Protein AF-A0A382R5H6-F1 (afdb_monomer)

Secondary structure (DSSP, 8-state):
--HHHHH-TTSHHHHH-HHHHHS-PPPHHHHHHHHHHH---SS-S-S-HHHHHHHHHH--TT-TTS---SSS-B-HHHHHHHHHHTSPPP-------SSSS---SS--S-------------TTS-EEEEEEESSPBP-SSS-HHHHHHHHHHTTEEEEEEESS-TTSGGG--S-GGGSS--S-S--SS-HHHHHHHHTT--EE-S--HHHHHHHHHHHHHHHHHHHHTT-PPPEESSSS--TT-EEEEEEEETTTTEEEEEEEEE-TTS-EEEEEEEHHHHHHTS-GGGS--EEEEEETTEEEEEE--GGGS-HHHHHHTTS--

Sequence (325 aa):
CSSYYCENPTGICRKYLPSECAEREFSEAEKTRAAQTAFKINQPLTDSKSLVQRGMGQWRPCSYPGGCGGDWAEANFFALHQLATGGGSTDGICIDSPGYGMPSAGSCTDKGFATGYDVGWRDDSGRIILWFGDACSWSTTVDRSEVTAALLANNVIVAGINTHSKDRGIDYRGNTATGSCAGGSGATDGQASVITNMTGGTLTNKVRGTGDTINAILDAVAGGIAQSGSAAAVSFSTGSLTEGSQLYQTKFNAKDWSGDLVAYQLKSDGSLGSQVWSAARKLDATGSASRVMMTLGSTKGTAVGVPFRWGLITSDQQNDLRTDP

Nearest PDB structures (foldseek):
  8ce6-assembly1_A  TM=4.541E-01  e=8.535E-01  Homo sapiens
  3qf7-assembly3_A  TM=5.670E-01  e=7.223E+00  Thermotoga maritima
  6zhe-assembly1_C  TM=2.284E-01  e=3.947E-01  Homo sapiens

Foldseek 3Di:
DDPVQLQFCPHPCCVPPVVVSQDDQDDLVRLLLVLCQQDPQLAADDPDPVRVVVSVVPDDAQDPVYGDDPDQAGAQLSHLLCLLQQQFWFPLDFLADCDDRGDHPPDQPANRRGNNHGNPDDPLDQAEAEAEWFHAHFAGHPHLVRSLCSCVVSLYAYQYEYLAAFCGGNWPQDDSSNRDSDPDHPRPTGSSVSNNVSSQFYHDHNQDDDPSVVVSVVNRVLSSCQQSVQSFDWDWPDPDQDQFIWIWGKGAGSQQRDIKIWIWGADSVRDTHDTPDIPCVVVVVQPPVRDQAWDWDDDPRDIDIDTDDLVPDDPVVNVVVVDRD

Solvent-accessible surface area (backbone atoms only — not comparable to full-atom values): 18039 Å² total; per-residue (Å²): 127,60,74,77,37,52,74,33,64,85,26,71,38,41,75,77,42,48,77,76,56,73,70,73,78,74,52,69,70,56,36,25,51,54,30,27,26,67,37,76,82,75,58,54,62,70,93,48,64,68,55,51,52,48,26,59,69,66,63,55,90,53,41,81,73,24,51,70,73,97,59,77,53,37,55,52,36,46,43,52,27,31,63,38,53,41,12,43,61,41,91,46,64,52,46,76,36,88,70,79,83,51,67,60,92,88,57,61,74,16,79,38,42,23,52,67,43,69,46,58,83,58,94,92,51,74,39,73,46,81,47,70,45,65,41,24,43,39,16,31,57,31,32,74,66,56,29,49,49,35,22,59,78,55,59,31,23,31,17,35,41,19,49,26,51,83,52,29,21,30,19,30,41,27,28,51,67,54,19,40,73,44,68,89,58,79,50,91,60,14,51,39,56,52,50,11,60,75,40,55,26,32,76,44,58,54,40,58,66,71,67,45,41,54,51,48,50,51,53,26,50,52,44,28,44,14,52,35,54,33,69,39,76,71,47,63,78,52,99,63,96,45,92,82,32,35,41,35,37,42,35,32,33,66,78,78,72,44,57,37,45,33,34,26,35,36,42,90,86,72,45,81,50,62,76,73,51,43,48,41,63,57,52,69,73,42,54,78,91,76,52,92,47,73,38,84,41,70,58,96,86,41,80,39,84,36,75,60,45,84,92,76,53,54,73,65,60,53,49,58,74,65,53,80,126

Organism: NCBI:txid408172

Structure (mmCIF, N/CA/C/O backbone):
data_AF-A0A382R5H6-F1
#
_entry.id   AF-A0A382R5H6-F1
#
loop_
_atom_site.group_PDB
_atom_site.id
_atom_site.type_symbol
_atom_site.label_atom_id
_atom_site.label_alt_id
_atom_site.label_comp_id
_atom_site.label_asym_id
_atom_site.label_entity_id
_atom_site.label_seq_id
_atom_site.pdbx_PDB_ins_code
_atom_site.Cartn_x
_atom_site.Cartn_y
_atom_site.Cartn_z
_atom_site.occupancy
_atom_site.B_iso_or_equiv
_atom_site.auth_seq_id
_atom_site.auth_comp_id
_atom_site.auth_asym_id
_atom_site.auth_atom_id
_atom_site.pdbx_PDB_model_num
ATOM 1 N N . CYS A 1 1 ? 25.215 -4.366 -28.503 1.00 52.72 1 CYS A N 1
ATOM 2 C CA . CYS A 1 1 ? 24.596 -3.285 -27.702 1.00 52.72 1 CYS A CA 1
ATOM 3 C C . CYS A 1 1 ? 24.289 -3.769 -26.284 1.00 52.72 1 CYS A C 1
ATOM 5 O O . CYS A 1 1 ? 23.827 -4.893 -26.164 1.00 52.72 1 CYS A O 1
ATOM 7 N N . SER A 1 2 ? 24.587 -3.019 -25.208 1.00 45.22 2 SER A N 1
ATOM 8 C CA . SER A 1 2 ? 24.165 -3.423 -23.847 1.00 45.22 2 SER A CA 1
ATOM 9 C C . SER A 1 2 ? 22.727 -2.973 -23.557 1.00 45.22 2 SER A C 1
ATOM 11 O O . SER A 1 2 ? 22.245 -2.024 -24.175 1.00 45.22 2 SER A O 1
ATOM 13 N N . SER A 1 3 ? 22.055 -3.673 -22.638 1.00 45.00 3 SER A N 1
ATOM 14 C CA . SER A 1 3 ? 20.628 -3.541 -22.280 1.00 45.00 3 SER A CA 1
ATOM 15 C C . SER A 1 3 ? 20.130 -2.094 -22.181 1.00 45.00 3 SER A C 1
ATOM 17 O O . SER A 1 3 ? 19.179 -1.725 -22.863 1.00 45.00 3 SER A O 1
ATOM 19 N N . TYR A 1 4 ? 20.855 -1.247 -21.449 1.00 40.59 4 TYR A N 1
ATOM 20 C CA . TYR A 1 4 ? 20.495 0.159 -21.227 1.00 40.59 4 TYR A CA 1
ATOM 21 C C . TYR A 1 4 ? 20.408 0.998 -22.523 1.00 40.59 4 TYR A C 1
ATOM 23 O O . TYR A 1 4 ? 19.671 1.978 -22.601 1.00 40.59 4 TYR A O 1
ATOM 31 N N . TYR A 1 5 ? 21.142 0.622 -23.580 1.00 42.25 5 TYR A N 1
ATOM 32 C CA . TYR A 1 5 ? 21.151 1.364 -24.849 1.00 42.25 5 TYR A CA 1
ATOM 33 C C . TYR A 1 5 ? 20.010 0.989 -25.802 1.00 42.25 5 TYR A C 1
ATOM 35 O O . TYR A 1 5 ? 19.733 1.769 -26.714 1.00 42.25 5 TYR A O 1
ATOM 43 N N . CYS A 1 6 ? 19.369 -0.171 -25.625 1.00 49.97 6 CYS A N 1
ATOM 44 C CA . CYS A 1 6 ? 18.184 -0.545 -26.408 1.00 49.97 6 CYS A CA 1
ATOM 45 C C . CYS A 1 6 ? 16.887 0.036 -25.815 1.00 49.97 6 CYS A C 1
ATOM 47 O O . CYS A 1 6 ? 15.920 0.236 -26.549 1.00 49.97 6 CYS A O 1
ATOM 49 N N . GLU A 1 7 ? 16.896 0.379 -24.525 1.00 49.84 7 GLU A N 1
ATOM 50 C CA . GLU A 1 7 ? 15.796 1.054 -23.820 1.00 49.84 7 GLU A CA 1
ATOM 51 C C . GLU A 1 7 ? 15.713 2.558 -24.154 1.00 49.84 7 GLU A C 1
ATOM 53 O O . GLU A 1 7 ? 14.644 3.154 -24.053 1.00 49.84 7 GLU A O 1
ATOM 58 N N . ASN A 1 8 ? 16.801 3.174 -24.644 1.00 48.12 8 ASN A N 1
ATOM 59 C CA . ASN A 1 8 ? 16.809 4.566 -25.107 1.00 48.12 8 ASN A CA 1
ATOM 60 C C . ASN A 1 8 ? 16.485 4.667 -26.620 1.00 48.12 8 ASN A C 1
ATOM 62 O O . ASN A 1 8 ? 17.318 4.294 -27.453 1.00 48.12 8 ASN A O 1
ATOM 66 N N . PRO A 1 9 ? 15.339 5.247 -27.028 1.00 50.12 9 PRO A N 1
ATOM 67 C CA . PRO A 1 9 ? 14.955 5.369 -28.440 1.00 50.12 9 PRO A CA 1
ATOM 68 C C . PRO A 1 9 ? 15.817 6.326 -29.264 1.00 50.12 9 PRO A C 1
ATOM 70 O O . PRO A 1 9 ? 15.744 6.302 -30.489 1.00 50.12 9 PRO A O 1
ATOM 73 N N . THR A 1 10 ? 16.651 7.141 -28.617 1.00 48.78 10 THR A N 1
ATOM 74 C CA . THR A 1 10 ? 17.626 8.025 -29.278 1.00 48.78 10 THR A CA 1
ATOM 75 C C . THR A 1 10 ? 19.061 7.496 -29.196 1.00 48.78 10 THR A C 1
ATOM 77 O O . THR A 1 10 ? 19.985 8.109 -29.735 1.00 48.78 10 THR A O 1
ATOM 80 N N . GLY A 1 11 ? 19.262 6.347 -28.542 1.00 57.28 11 GLY A N 1
ATOM 81 C CA . GLY A 1 11 ? 20.565 5.724 -28.358 1.00 57.28 11 GLY A CA 1
ATOM 82 C C . GLY A 1 11 ? 21.198 5.265 -29.674 1.00 57.28 11 GLY A C 1
ATOM 83 O O . GLY A 1 11 ? 20.516 4.846 -30.611 1.00 57.28 11 GLY A O 1
ATOM 84 N N . ILE A 1 12 ? 22.536 5.288 -29.716 1.00 57.66 12 ILE A N 1
ATOM 85 C CA . ILE A 1 12 ? 23.354 4.823 -30.854 1.00 57.66 12 ILE A CA 1
ATOM 86 C C . ILE A 1 12 ? 22.902 3.426 -31.319 1.00 57.66 12 ILE A C 1
ATOM 88 O O . ILE A 1 12 ? 22.773 3.180 -32.514 1.00 57.66 12 ILE A O 1
ATOM 92 N N . CYS A 1 13 ? 22.581 2.535 -30.382 1.00 58.00 13 CYS A N 1
ATOM 93 C CA . CYS A 1 13 ? 22.156 1.171 -30.680 1.00 58.00 13 CYS A CA 1
ATOM 94 C C . CYS A 1 13 ? 20.844 1.082 -31.459 1.00 58.00 13 CYS A C 1
ATOM 96 O O . CYS A 1 13 ? 20.811 0.442 -32.503 1.00 58.00 13 CYS A O 1
ATOM 98 N N . ARG A 1 14 ? 19.783 1.774 -31.038 1.00 61.75 14 ARG A N 1
ATOM 99 C CA . ARG A 1 14 ? 18.509 1.736 -31.767 1.00 61.75 14 ARG A CA 1
ATOM 100 C C . ARG A 1 14 ? 18.570 2.459 -33.117 1.00 61.75 14 ARG A C 1
ATOM 102 O O . ARG A 1 14 ? 17.865 2.076 -34.044 1.00 61.75 14 ARG A O 1
ATOM 109 N N . LYS A 1 15 ? 19.443 3.466 -33.246 1.00 64.44 15 LYS A N 1
ATOM 110 C CA . LYS A 1 15 ? 19.660 4.218 -34.492 1.00 64.44 15 LYS A CA 1
ATOM 111 C C . LYS A 1 15 ? 20.427 3.426 -35.558 1.00 64.44 15 LYS A C 1
ATOM 113 O O . LYS A 1 15 ? 20.143 3.595 -36.740 1.00 64.44 15 LYS A O 1
ATOM 118 N N . TYR A 1 16 ? 21.401 2.607 -35.157 1.00 65.75 16 TYR A N 1
ATOM 119 C CA . TYR A 1 16 ? 22.322 1.940 -36.089 1.00 65.75 16 TYR A CA 1
ATOM 120 C C . TYR A 1 16 ? 22.209 0.406 -36.111 1.00 65.75 16 TYR A C 1
ATOM 122 O O . TYR A 1 16 ? 22.671 -0.206 -37.068 1.00 65.75 16 TYR A O 1
ATOM 130 N N . LEU A 1 17 ? 21.587 -0.215 -35.102 1.00 60.72 17 LEU A N 1
ATOM 131 C CA . LEU A 1 17 ? 21.406 -1.669 -34.963 1.00 60.72 17 LEU A CA 1
ATOM 132 C C . LEU A 1 17 ? 19.976 -2.017 -34.477 1.00 60.72 17 LEU A C 1
ATOM 134 O O . LEU A 1 17 ? 19.804 -2.635 -33.425 1.00 60.72 17 LEU A O 1
ATOM 138 N N . PRO A 1 18 ? 18.916 -1.625 -35.213 1.00 56.97 18 PRO A N 1
ATOM 139 C CA . PRO A 1 18 ? 17.529 -1.796 -34.769 1.00 56.97 18 PRO A CA 1
ATOM 140 C C . PRO A 1 18 ? 17.107 -3.266 -34.606 1.00 56.97 18 PRO A C 1
ATOM 142 O O . PRO A 1 18 ? 16.321 -3.568 -33.713 1.00 56.97 18 PRO A O 1
ATOM 145 N N . SER A 1 19 ? 17.661 -4.184 -35.406 1.00 54.56 19 SER A N 1
ATOM 146 C CA . SER A 1 19 ? 17.388 -5.626 -35.317 1.00 54.56 19 SER A CA 1
ATOM 147 C C . SER A 1 19 ? 17.926 -6.264 -34.033 1.00 54.56 19 SER A C 1
ATOM 149 O O . SER A 1 19 ? 17.313 -7.185 -33.512 1.00 54.56 19 SER A O 1
ATOM 151 N N . GLU A 1 20 ? 19.027 -5.752 -33.471 1.00 56.03 20 GLU A N 1
ATOM 152 C CA . GLU A 1 20 ? 19.556 -6.238 -32.186 1.00 56.03 20 GLU A CA 1
ATOM 153 C C . GLU A 1 20 ? 18.673 -5.832 -30.995 1.00 56.03 20 GLU A C 1
ATOM 155 O O . GLU A 1 20 ? 18.715 -6.478 -29.950 1.00 56.03 20 GLU A O 1
ATOM 160 N N . CYS A 1 21 ? 17.875 -4.767 -31.139 1.00 54.66 21 CYS A N 1
ATOM 161 C CA . CYS A 1 21 ? 17.016 -4.244 -30.075 1.00 54.66 21 CYS A CA 1
ATOM 162 C C . CYS A 1 21 ? 15.542 -4.685 -30.185 1.00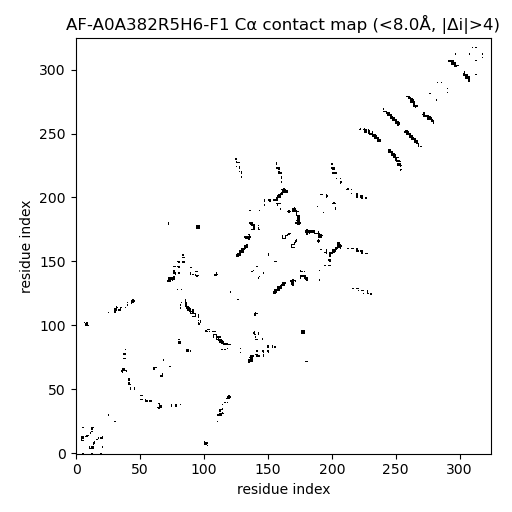 54.66 21 CYS A C 1
ATOM 164 O O . CYS A 1 21 ? 14.798 -4.487 -29.228 1.00 54.66 21 CYS A O 1
ATOM 166 N N . ALA A 1 22 ? 15.098 -5.242 -31.318 1.00 50.62 22 ALA A N 1
ATOM 167 C CA . ALA A 1 22 ? 13.682 -5.533 -31.576 1.00 50.62 22 ALA A CA 1
ATOM 168 C C . ALA A 1 22 ? 13.200 -6.912 -31.078 1.00 50.62 22 ALA A C 1
ATOM 170 O O . ALA A 1 22 ? 11.999 -7.095 -30.910 1.00 50.62 22 ALA A O 1
ATOM 171 N N . GLU A 1 23 ? 14.101 -7.869 -30.825 1.00 50.56 23 GLU A N 1
ATOM 172 C CA . GLU A 1 23 ? 13.718 -9.291 -30.699 1.00 50.56 23 GLU A CA 1
ATOM 173 C C . GLU A 1 23 ? 14.344 -10.038 -29.512 1.00 50.56 23 GLU A C 1
ATOM 175 O O . GLU A 1 23 ? 14.234 -11.260 -29.419 1.00 50.56 23 GLU A O 1
ATOM 180 N N . ARG A 1 24 ? 15.012 -9.353 -28.576 1.00 57.44 24 ARG A N 1
ATOM 181 C CA . ARG A 1 24 ? 15.587 -10.063 -27.429 1.00 57.44 24 ARG A CA 1
ATOM 182 C C . ARG A 1 24 ? 14.527 -10.299 -26.357 1.00 57.44 24 ARG A C 1
ATOM 184 O O . ARG A 1 24 ? 14.276 -9.425 -25.530 1.00 57.44 24 ARG A O 1
ATOM 191 N N . GLU A 1 25 ? 13.933 -11.491 -26.348 1.00 66.31 25 GLU A N 1
ATOM 192 C CA . GLU A 1 25 ? 13.232 -11.982 -25.162 1.00 66.31 25 GLU A CA 1
ATOM 193 C C . GLU A 1 25 ? 14.226 -12.064 -23.999 1.00 66.31 25 GLU A C 1
ATOM 195 O O . GLU A 1 25 ? 15.291 -12.679 -24.102 1.00 66.31 25 GLU A O 1
ATOM 200 N N . PHE A 1 26 ? 13.909 -11.383 -22.898 1.00 71.94 26 PHE A N 1
ATOM 201 C CA . PHE A 1 26 ? 14.705 -11.475 -21.682 1.00 71.94 26 PHE A CA 1
ATOM 202 C C . PHE A 1 26 ? 14.506 -12.851 -21.063 1.00 71.94 26 PHE A C 1
ATOM 204 O O . PHE A 1 26 ? 13.372 -13.303 -20.903 1.00 71.94 26 PHE A O 1
ATOM 211 N N . SER A 1 27 ? 15.602 -13.487 -20.661 1.00 85.25 27 SER A N 1
ATOM 212 C CA . SER A 1 27 ? 15.504 -14.670 -19.814 1.00 85.25 27 SER A CA 1
ATOM 213 C C . SER A 1 27 ? 14.849 -14.312 -18.478 1.00 85.25 27 SER A C 1
ATOM 215 O O . SER A 1 27 ? 14.974 -13.185 -17.991 1.00 85.25 27 SER A O 1
ATOM 217 N N . GLU A 1 28 ? 14.206 -15.284 -17.834 1.00 87.06 28 GLU A N 1
ATOM 218 C CA . GLU A 1 28 ? 13.601 -15.084 -16.510 1.00 87.06 28 GLU A CA 1
ATOM 219 C C . GLU A 1 28 ? 14.621 -14.566 -15.482 1.00 87.06 28 GLU A C 1
ATOM 221 O O . GLU A 1 28 ? 14.320 -13.674 -14.697 1.00 87.06 28 GLU A O 1
ATOM 226 N N . ALA A 1 29 ? 15.879 -15.016 -15.559 1.00 88.00 29 ALA A N 1
ATOM 227 C CA . ALA A 1 29 ? 16.953 -14.517 -14.701 1.00 88.00 29 ALA A CA 1
ATOM 228 C C . ALA A 1 29 ? 17.263 -13.024 -14.924 1.00 88.00 29 ALA A C 1
ATOM 230 O O . ALA A 1 29 ? 17.567 -12.301 -13.973 1.00 88.00 29 ALA A O 1
ATOM 231 N N . GLU A 1 30 ? 17.189 -12.543 -16.166 1.00 87.31 30 GLU A N 1
ATOM 232 C CA . GLU A 1 30 ? 17.385 -11.126 -16.484 1.00 87.31 30 GLU A CA 1
ATOM 233 C C . GLU A 1 30 ? 16.204 -10.278 -16.013 1.00 87.31 30 GLU A C 1
ATOM 235 O O . GLU A 1 30 ? 16.426 -9.212 -15.436 1.00 87.31 30 GLU A O 1
ATOM 240 N N . LYS A 1 31 ? 14.971 -10.775 -16.179 1.00 88.19 31 LYS A N 1
ATOM 241 C CA . LYS A 1 31 ? 13.765 -10.124 -15.647 1.00 88.19 31 LYS A CA 1
ATOM 242 C C . LYS A 1 31 ? 13.819 -10.024 -14.126 1.00 88.19 31 LYS A C 1
ATOM 244 O O . LYS A 1 31 ? 13.636 -8.939 -13.581 1.00 88.19 31 LYS A O 1
ATOM 249 N N . THR A 1 32 ? 14.149 -11.115 -13.436 1.00 91.81 32 THR A N 1
ATOM 250 C CA . THR A 1 32 ? 14.294 -11.116 -11.976 1.00 91.81 32 THR A CA 1
ATOM 251 C C . THR A 1 32 ? 15.389 -10.165 -11.518 1.00 91.81 32 THR A C 1
ATOM 253 O O . THR A 1 32 ? 15.188 -9.409 -10.571 1.00 91.81 32 THR A O 1
ATOM 256 N N . ARG A 1 33 ? 16.536 -10.126 -12.204 1.00 89.12 33 ARG A N 1
ATOM 257 C CA . ARG A 1 33 ? 17.606 -9.187 -11.853 1.00 89.12 33 ARG A CA 1
ATOM 258 C C . ARG A 1 33 ? 17.163 -7.731 -12.008 1.00 89.12 33 ARG A C 1
ATOM 260 O O . ARG A 1 33 ? 17.434 -6.936 -11.115 1.00 89.12 33 ARG A O 1
ATOM 267 N N . ALA A 1 34 ? 16.478 -7.391 -13.100 1.00 87.00 34 ALA A N 1
ATOM 268 C CA . ALA A 1 34 ? 15.939 -6.049 -13.313 1.00 87.00 34 ALA A CA 1
ATOM 269 C C . ALA A 1 34 ? 14.907 -5.678 -12.232 1.00 87.00 34 ALA A C 1
ATOM 271 O O . ALA A 1 34 ? 15.006 -4.617 -11.615 1.00 87.00 34 ALA A O 1
ATOM 272 N N . ALA A 1 35 ? 13.990 -6.599 -11.922 1.00 91.19 35 ALA A N 1
ATOM 273 C CA . ALA A 1 35 ? 13.011 -6.456 -10.849 1.00 91.19 35 ALA A CA 1
ATOM 274 C C . ALA A 1 35 ? 13.683 -6.177 -9.492 1.00 91.19 35 ALA A C 1
ATOM 276 O O . ALA A 1 35 ? 13.285 -5.266 -8.767 1.00 91.19 35 ALA A O 1
ATOM 277 N N . GLN A 1 36 ? 14.737 -6.927 -9.157 1.00 91.50 36 GLN A N 1
ATOM 278 C CA . GLN A 1 36 ? 15.482 -6.784 -7.900 1.00 91.50 36 GLN A CA 1
ATOM 279 C C . GLN A 1 36 ? 16.340 -5.509 -7.834 1.00 91.50 36 GLN A C 1
ATOM 281 O O . GLN A 1 36 ? 16.785 -5.122 -6.750 1.00 91.50 36 GLN A O 1
ATOM 286 N N . THR A 1 37 ? 16.568 -4.848 -8.973 1.00 86.44 37 THR A N 1
ATOM 287 C CA . THR A 1 37 ? 17.165 -3.510 -9.034 1.00 86.44 37 THR A CA 1
ATOM 288 C C . THR A 1 37 ? 16.137 -2.402 -8.810 1.00 86.44 37 THR A C 1
ATOM 290 O O . THR A 1 37 ? 16.471 -1.388 -8.197 1.00 86.44 37 THR A O 1
ATOM 293 N N . ALA A 1 38 ? 14.888 -2.600 -9.235 1.00 87.50 38 ALA A N 1
ATOM 294 C CA . ALA A 1 38 ? 13.800 -1.655 -8.986 1.00 87.50 38 ALA A CA 1
ATOM 295 C C . ALA A 1 38 ? 13.254 -1.735 -7.548 1.00 87.50 38 ALA A C 1
ATOM 297 O O . ALA A 1 38 ? 12.883 -0.719 -6.965 1.00 87.50 38 ALA A O 1
ATOM 298 N N . PHE A 1 39 ? 13.219 -2.930 -6.955 1.00 91.31 39 PHE A N 1
ATOM 299 C CA . PHE A 1 39 ? 12.710 -3.156 -5.603 1.00 91.31 39 PHE A CA 1
ATOM 300 C C . PHE A 1 39 ? 13.594 -4.140 -4.835 1.00 91.31 39 PHE A C 1
ATOM 302 O O . PHE A 1 39 ? 14.095 -5.113 -5.393 1.00 91.31 39 PHE A O 1
ATOM 309 N N . LYS A 1 40 ? 13.761 -3.914 -3.529 1.00 90.75 40 LYS A N 1
ATOM 310 C CA . LYS A 1 40 ? 14.536 -4.775 -2.629 1.00 90.75 40 LYS A CA 1
ATOM 311 C C . LYS A 1 40 ? 13.862 -4.876 -1.266 1.00 90.75 40 LYS A C 1
ATOM 313 O O . LYS A 1 40 ? 13.508 -3.861 -0.671 1.00 90.75 40 LYS A O 1
ATOM 318 N N . ILE A 1 41 ? 13.824 -6.088 -0.716 1.00 92.00 41 ILE A N 1
ATOM 319 C CA . ILE A 1 41 ? 13.522 -6.325 0.698 1.00 92.00 41 ILE A CA 1
ATOM 320 C C . ILE A 1 41 ? 14.835 -6.423 1.484 1.00 92.00 41 ILE A C 1
ATOM 322 O O . ILE A 1 41 ? 15.634 -7.330 1.269 1.00 92.00 41 ILE A O 1
ATOM 326 N N . ASN A 1 42 ? 15.072 -5.488 2.409 1.00 92.44 42 ASN A N 1
ATOM 327 C CA . ASN A 1 42 ? 16.205 -5.583 3.343 1.00 92.44 42 ASN A CA 1
ATOM 328 C C . ASN A 1 42 ? 15.938 -6.583 4.476 1.00 92.44 42 ASN A C 1
ATOM 330 O O . ASN A 1 42 ? 16.866 -7.209 4.978 1.00 92.44 42 ASN A O 1
ATOM 334 N N . GLN A 1 43 ? 14.680 -6.701 4.900 1.00 94.69 43 GLN A N 1
ATOM 335 C CA . GLN A 1 43 ? 14.257 -7.560 5.997 1.00 94.69 43 GLN A CA 1
ATOM 336 C C . GLN A 1 43 ? 12.812 -8.008 5.743 1.00 94.69 43 GLN A C 1
ATOM 338 O O . GLN A 1 43 ? 11.920 -7.159 5.779 1.00 94.69 43 GLN A O 1
ATOM 343 N N . PRO A 1 44 ? 12.571 -9.306 5.488 1.00 95.50 44 PRO A N 1
ATOM 344 C CA . PRO A 1 44 ? 11.225 -9.871 5.495 1.00 95.50 44 PRO A CA 1
ATOM 345 C C . PRO A 1 44 ? 10.551 -9.686 6.857 1.00 95.50 44 PRO A C 1
ATOM 347 O O . PRO A 1 44 ? 11.233 -9.491 7.873 1.00 95.50 44 PRO A O 1
ATOM 350 N N . LEU A 1 45 ? 9.222 -9.773 6.888 1.00 94.69 45 LEU A N 1
ATOM 351 C CA . LEU A 1 45 ? 8.444 -9.664 8.119 1.00 94.69 45 LEU A CA 1
ATOM 352 C C . LEU A 1 45 ? 8.941 -10.660 9.177 1.00 94.69 45 LEU A C 1
ATOM 354 O O . LEU A 1 45 ? 9.197 -11.831 8.909 1.00 94.69 45 LEU A O 1
ATOM 358 N N . THR A 1 46 ? 9.119 -10.162 10.399 1.00 94.06 46 THR A N 1
ATOM 359 C CA . THR A 1 46 ? 9.642 -10.920 11.539 1.00 94.06 46 THR A CA 1
ATOM 360 C C . THR A 1 46 ? 9.143 -10.301 12.841 1.00 94.06 46 THR A C 1
ATOM 362 O O . THR A 1 46 ? 8.909 -9.094 12.918 1.00 94.06 46 THR A O 1
ATOM 365 N N . ASP A 1 47 ? 9.005 -11.119 13.880 1.00 90.56 47 ASP A N 1
ATOM 366 C CA . ASP A 1 47 ? 8.730 -10.688 15.254 1.00 90.56 47 ASP A CA 1
ATOM 367 C C . ASP A 1 47 ? 9.976 -10.111 15.962 1.00 90.56 47 ASP A C 1
ATOM 369 O O . ASP A 1 47 ? 9.879 -9.466 17.012 1.00 90.56 47 ASP A O 1
ATOM 373 N N . SER A 1 48 ? 11.164 -10.286 15.376 1.00 95.38 48 SER A N 1
ATOM 374 C CA . SER A 1 48 ? 12.423 -9.830 15.952 1.00 95.38 48 SER A CA 1
ATOM 375 C C . SER A 1 48 ? 12.671 -8.343 15.707 1.00 95.38 48 SER A C 1
ATOM 377 O O . SER A 1 48 ? 13.140 -7.915 14.649 1.00 95.38 48 SER A O 1
ATOM 379 N N . LYS A 1 49 ? 12.480 -7.541 16.760 1.00 91.06 49 LYS A N 1
ATOM 380 C CA . LYS A 1 49 ? 12.812 -6.105 16.758 1.00 91.06 49 LYS A CA 1
ATOM 381 C C . LYS A 1 49 ? 14.261 -5.827 16.345 1.00 91.06 49 LYS A C 1
ATOM 383 O O . LYS A 1 49 ? 14.523 -4.838 15.666 1.00 91.06 49 LYS A O 1
ATOM 388 N N . SER A 1 50 ? 15.203 -6.691 16.732 1.00 94.62 50 SER A N 1
ATOM 389 C CA . SER A 1 50 ? 16.624 -6.501 16.411 1.00 94.62 50 SER A CA 1
ATOM 390 C C . SER A 1 50 ? 16.919 -6.717 14.925 1.00 94.62 50 SER A C 1
ATOM 392 O O . SER A 1 50 ? 17.747 -6.005 14.354 1.00 94.62 50 SER A O 1
ATOM 394 N N . LEU A 1 51 ? 16.219 -7.655 14.278 1.00 94.56 51 LEU A N 1
ATOM 395 C CA . LEU A 1 51 ? 16.306 -7.863 12.834 1.00 94.56 51 LEU A CA 1
ATOM 396 C C . LEU A 1 51 ? 15.669 -6.699 12.071 1.00 94.56 51 LEU A C 1
ATOM 398 O O . LEU A 1 51 ? 16.282 -6.190 11.136 1.00 94.56 51 LEU A O 1
ATOM 402 N N . VAL A 1 52 ? 14.518 -6.195 12.530 1.00 90.88 52 VAL A N 1
ATOM 403 C CA . VAL A 1 52 ? 13.884 -4.994 11.955 1.00 90.88 52 VAL A CA 1
ATOM 404 C C . VAL A 1 52 ? 14.825 -3.788 12.023 1.00 90.88 52 VAL A C 1
ATOM 406 O O . VAL A 1 52 ? 15.092 -3.154 11.003 1.00 90.88 52 VAL A O 1
ATOM 409 N N . GLN A 1 53 ? 15.407 -3.506 13.194 1.00 90.75 53 GLN A N 1
ATOM 410 C CA . GLN A 1 53 ? 16.370 -2.410 13.361 1.00 90.75 53 GLN A CA 1
ATOM 411 C C . GLN A 1 53 ? 17.600 -2.574 12.461 1.00 90.75 53 GLN A C 1
ATOM 413 O O . GLN A 1 53 ? 18.076 -1.600 11.877 1.00 90.75 53 GLN A O 1
ATOM 418 N N . ARG A 1 54 ? 18.102 -3.806 12.309 1.00 94.19 54 ARG A N 1
ATOM 419 C CA . ARG A 1 54 ? 19.210 -4.107 11.398 1.00 94.19 54 ARG A CA 1
ATOM 420 C C . ARG A 1 54 ? 18.830 -3.827 9.945 1.00 94.19 54 ARG A C 1
ATOM 422 O O . ARG A 1 54 ? 19.599 -3.166 9.252 1.00 94.19 54 ARG A O 1
ATOM 429 N N . GLY A 1 55 ? 17.657 -4.277 9.503 1.00 92.44 55 GLY A N 1
ATOM 430 C CA . GLY A 1 55 ? 17.148 -4.041 8.149 1.00 92.44 55 GLY A CA 1
ATOM 431 C C . GLY A 1 55 ? 16.963 -2.554 7.836 1.00 92.44 55 GLY A C 1
ATOM 432 O O . GLY A 1 55 ? 17.374 -2.090 6.771 1.00 92.44 55 GLY A O 1
ATOM 433 N N . MET A 1 56 ? 16.432 -1.783 8.791 1.00 88.88 56 MET A N 1
ATOM 434 C CA . MET A 1 56 ? 16.349 -0.321 8.688 1.00 88.88 56 MET A CA 1
ATOM 435 C C . MET A 1 56 ? 17.744 0.316 8.612 1.00 88.88 56 MET A C 1
ATOM 437 O O . MET A 1 56 ? 17.990 1.176 7.772 1.00 88.88 56 MET A O 1
ATOM 441 N N . GLY A 1 57 ? 18.689 -0.140 9.441 1.00 92.19 57 GLY A N 1
ATOM 442 C CA . GLY A 1 57 ? 20.066 0.362 9.456 1.00 92.19 57 GLY A CA 1
ATOM 443 C C . GLY A 1 57 ? 20.850 0.090 8.166 1.00 92.19 57 GLY A C 1
ATOM 444 O O . GLY A 1 57 ? 21.776 0.842 7.846 1.00 92.19 57 GLY A O 1
ATOM 445 N N . GLN A 1 58 ? 20.464 -0.945 7.413 1.00 89.38 58 GLN A N 1
ATOM 446 C CA . GLN A 1 58 ? 21.020 -1.284 6.099 1.00 89.38 58 GLN A CA 1
ATOM 447 C C . GLN A 1 58 ? 20.478 -0.413 4.963 1.00 89.38 58 GLN A C 1
ATOM 449 O O . GLN A 1 58 ? 21.084 -0.378 3.892 1.00 89.38 58 GLN A O 1
ATOM 454 N N . TRP A 1 59 ? 19.355 0.282 5.164 1.00 84.44 59 TRP A N 1
ATOM 455 C CA . TRP A 1 59 ? 18.773 1.112 4.118 1.00 84.44 59 TRP A CA 1
ATOM 456 C C . TRP A 1 59 ? 19.710 2.262 3.747 1.00 84.44 59 TRP A C 1
ATOM 458 O O . TRP A 1 59 ? 20.203 3.003 4.604 1.00 84.44 59 TRP A O 1
ATOM 468 N N . ARG A 1 60 ? 19.964 2.404 2.448 1.00 84.5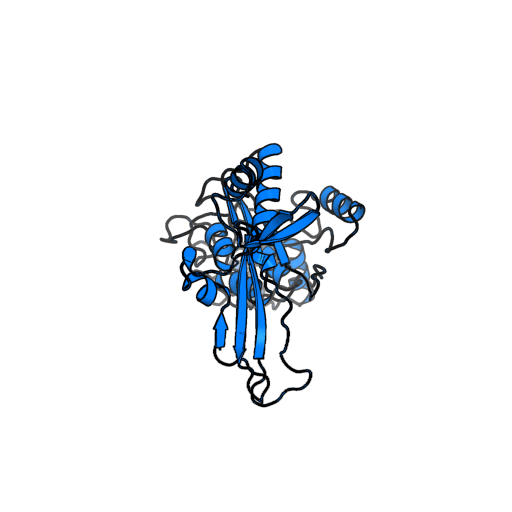0 60 ARG A N 1
ATOM 469 C CA . ARG A 1 60 ? 20.686 3.524 1.849 1.00 84.50 60 ARG A CA 1
ATOM 470 C C . ARG A 1 60 ? 20.043 3.831 0.495 1.00 84.50 60 ARG A C 1
ATOM 472 O O . ARG A 1 60 ? 19.681 2.872 -0.202 1.00 84.50 60 ARG A O 1
ATOM 479 N N . PRO A 1 61 ? 19.955 5.112 0.097 1.00 78.31 61 PRO A N 1
ATOM 480 C CA . PRO A 1 61 ? 19.631 5.467 -1.277 1.00 78.31 61 PRO A CA 1
ATOM 481 C C . PRO A 1 61 ? 20.550 4.714 -2.243 1.00 78.31 61 PRO A C 1
ATOM 483 O O . PRO A 1 61 ? 21.752 4.606 -1.989 1.00 78.31 61 PRO A O 1
ATOM 486 N N . CYS A 1 62 ? 19.979 4.175 -3.321 1.00 78.50 62 CYS A N 1
ATOM 487 C CA . CYS A 1 62 ? 20.718 3.501 -4.389 1.00 78.50 62 CYS A CA 1
ATOM 488 C C . CYS A 1 62 ? 21.595 2.310 -3.953 1.00 78.50 62 CYS A C 1
ATOM 490 O O . CYS A 1 62 ? 22.712 2.135 -4.443 1.00 78.50 62 CYS A O 1
ATOM 492 N N . SER A 1 63 ? 21.122 1.498 -3.004 1.00 76.75 63 SER A N 1
ATOM 493 C CA . SER A 1 63 ? 21.877 0.345 -2.494 1.00 76.75 63 SER A CA 1
ATOM 494 C C . SER A 1 63 ? 21.578 -0.961 -3.224 1.00 76.75 63 SER A C 1
ATOM 496 O O . SER A 1 63 ? 20.423 -1.313 -3.430 1.00 76.75 63 SER A O 1
ATOM 498 N N . TYR A 1 64 ? 22.629 -1.739 -3.499 1.00 73.25 64 TYR A N 1
ATOM 499 C CA . TYR A 1 64 ? 22.554 -3.050 -4.154 1.00 73.25 64 TYR A CA 1
ATOM 500 C C . TYR A 1 64 ? 21.699 -4.091 -3.372 1.00 73.25 64 TYR A C 1
ATOM 502 O O . TYR A 1 64 ? 21.736 -4.105 -2.130 1.00 73.25 64 TYR A O 1
ATOM 510 N N . PRO A 1 65 ? 20.968 -5.010 -4.052 1.00 65.38 65 PRO A N 1
ATOM 511 C CA . PRO A 1 65 ? 20.771 -5.110 -5.509 1.00 65.38 65 PRO A CA 1
ATOM 512 C C . PRO A 1 65 ? 19.965 -3.978 -6.158 1.00 65.38 65 PRO A C 1
ATOM 514 O O . PRO A 1 65 ? 19.961 -3.904 -7.384 1.00 65.38 65 PRO A O 1
ATOM 517 N N . GLY A 1 66 ? 19.359 -3.090 -5.363 1.00 62.47 66 GLY A N 1
ATOM 518 C CA . GLY A 1 66 ? 18.683 -1.879 -5.831 1.00 62.47 66 GLY A CA 1
ATOM 519 C C . GLY A 1 66 ? 19.607 -0.872 -6.539 1.00 62.47 66 GLY A C 1
ATOM 520 O O . GLY A 1 66 ? 20.835 -0.994 -6.497 1.00 62.47 66 GLY A O 1
ATOM 521 N N . GLY A 1 67 ? 19.016 0.139 -7.182 1.00 66.56 67 GLY A N 1
ATOM 522 C CA . GLY A 1 67 ? 19.732 1.186 -7.930 1.00 66.56 67 GLY A CA 1
ATOM 523 C C . GLY A 1 67 ? 19.166 2.598 -7.733 1.00 66.56 67 GLY A C 1
ATOM 524 O O . GLY A 1 67 ? 18.181 2.778 -7.023 1.00 66.56 67 GLY A O 1
ATOM 525 N N . CYS A 1 68 ? 19.814 3.606 -8.333 1.00 72.38 68 CYS A N 1
ATOM 526 C CA . CYS A 1 68 ? 19.234 4.948 -8.479 1.00 72.38 68 CYS A CA 1
ATOM 527 C C . CYS A 1 68 ? 18.405 5.023 -9.768 1.00 72.38 68 CYS A C 1
ATOM 529 O O . CYS A 1 68 ? 18.864 4.533 -10.805 1.00 72.38 68 CYS A O 1
ATOM 531 N N . GLY A 1 69 ? 17.275 5.729 -9.730 1.00 68.06 69 GLY A N 1
ATOM 532 C CA . GLY A 1 69 ? 16.667 6.299 -10.932 1.00 68.06 69 GLY A CA 1
ATOM 533 C C . GLY A 1 69 ? 17.550 7.402 -11.533 1.00 68.06 69 GLY A C 1
ATOM 534 O O . GLY A 1 69 ? 18.346 8.032 -10.834 1.00 68.06 69 GLY A O 1
ATOM 535 N N . GLY A 1 70 ? 17.453 7.604 -12.849 1.00 69.50 70 GLY A N 1
ATOM 536 C CA . GLY A 1 70 ? 18.131 8.703 -13.556 1.00 69.50 70 GLY A CA 1
ATOM 537 C C . GLY A 1 70 ? 17.264 9.957 -13.701 1.00 69.50 70 GLY A C 1
ATOM 538 O O . GLY A 1 70 ? 17.733 10.988 -14.183 1.00 69.50 70 GLY A O 1
ATOM 539 N N . ASP A 1 71 ? 16.000 9.856 -13.311 1.00 77.19 71 ASP A N 1
ATOM 540 C CA . ASP A 1 71 ? 14.951 10.849 -13.460 1.00 77.19 71 ASP A CA 1
ATOM 541 C C . ASP A 1 71 ? 14.166 11.012 -12.148 1.00 77.19 71 ASP A C 1
ATOM 543 O O . ASP A 1 71 ? 14.451 10.350 -11.157 1.00 77.19 71 ASP A O 1
ATOM 547 N N . TRP A 1 72 ? 13.222 11.957 -12.111 1.00 80.06 72 TRP A N 1
ATOM 548 C CA . TRP A 1 72 ? 12.490 12.273 -10.879 1.00 80.06 72 TRP A CA 1
ATOM 549 C C . TRP A 1 72 ? 11.439 11.221 -10.509 1.00 80.06 72 TRP A C 1
ATOM 551 O O . TRP A 1 72 ? 11.093 11.108 -9.340 1.00 80.06 72 TRP A O 1
ATOM 561 N N . ALA A 1 73 ? 10.882 10.506 -11.485 1.00 84.19 73 ALA A N 1
ATOM 562 C CA . ALA A 1 73 ? 9.830 9.535 -11.230 1.00 84.19 73 ALA A CA 1
ATOM 563 C C . ALA A 1 73 ? 10.428 8.201 -10.762 1.00 84.19 73 ALA A C 1
ATOM 565 O O . ALA A 1 73 ? 11.418 7.724 -11.306 1.00 84.19 73 ALA A O 1
ATOM 566 N N . GLU A 1 74 ? 9.797 7.585 -9.766 1.00 87.69 74 GLU A N 1
ATOM 567 C CA . GLU A 1 74 ? 10.320 6.403 -9.073 1.00 87.69 74 GLU A CA 1
ATOM 568 C C . GLU A 1 74 ? 9.469 5.152 -9.354 1.00 87.69 74 GLU A C 1
ATOM 570 O O . GLU A 1 74 ? 8.377 5.223 -9.918 1.00 87.69 74 GLU A O 1
ATOM 575 N N . ALA A 1 75 ? 9.924 3.973 -8.930 1.00 89.88 75 ALA A N 1
ATOM 576 C CA . ALA A 1 75 ? 9.238 2.694 -9.166 1.00 89.88 75 ALA A CA 1
ATOM 577 C C . ALA A 1 75 ? 8.217 2.316 -8.063 1.00 89.88 75 ALA A C 1
ATOM 579 O O . ALA A 1 75 ? 8.125 1.155 -7.658 1.00 89.88 75 ALA A O 1
ATOM 580 N N . ASN A 1 76 ? 7.447 3.280 -7.541 1.00 93.31 76 ASN A N 1
ATOM 5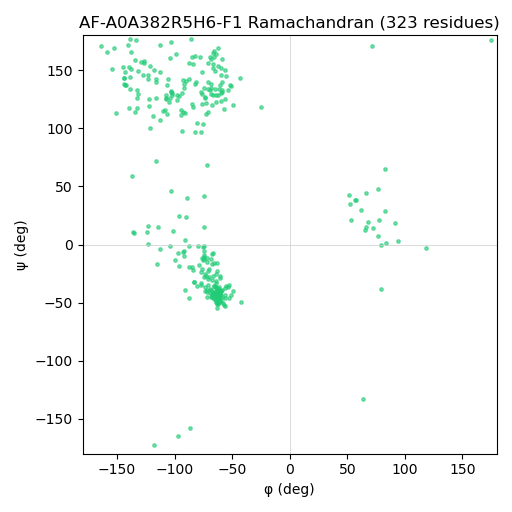81 C CA . ASN A 1 76 ? 6.570 3.056 -6.379 1.00 93.31 76 ASN A CA 1
ATOM 582 C C . ASN A 1 76 ? 5.470 2.006 -6.632 1.00 93.31 76 ASN A C 1
ATOM 584 O O . ASN A 1 76 ? 5.252 1.136 -5.793 1.00 93.31 76 ASN A O 1
ATOM 588 N N . PHE A 1 77 ? 4.775 2.064 -7.772 1.00 93.00 77 PHE A N 1
ATOM 589 C CA . PHE A 1 77 ? 3.723 1.103 -8.129 1.00 93.00 77 PHE A CA 1
ATOM 590 C C . PHE A 1 77 ? 4.280 -0.307 -8.284 1.00 93.00 77 PHE A C 1
ATOM 592 O O . PHE A 1 77 ? 3.679 -1.254 -7.781 1.00 93.00 77 PHE A O 1
ATOM 599 N N . PHE A 1 78 ? 5.474 -0.435 -8.869 1.00 94.50 78 PHE A N 1
ATOM 600 C CA . PHE A 1 78 ? 6.180 -1.708 -8.918 1.00 94.50 78 PHE A CA 1
ATOM 601 C C . PHE A 1 78 ? 6.469 -2.235 -7.507 1.00 94.50 78 PHE A C 1
ATOM 603 O O . PHE A 1 78 ? 6.124 -3.369 -7.195 1.00 94.50 78 PHE A O 1
ATOM 610 N N . ALA A 1 79 ? 7.023 -1.410 -6.613 1.00 96.31 79 ALA A N 1
ATOM 611 C CA . ALA A 1 79 ? 7.290 -1.814 -5.231 1.00 96.31 79 ALA A CA 1
ATOM 612 C C . ALA A 1 79 ? 6.013 -2.234 -4.476 1.00 96.31 79 ALA A C 1
ATOM 614 O O . ALA A 1 79 ? 6.014 -3.262 -3.800 1.00 96.31 79 ALA A O 1
ATOM 615 N N . LEU A 1 80 ? 4.915 -1.484 -4.620 1.00 97.75 80 LEU A N 1
ATOM 616 C CA . LEU A 1 80 ? 3.615 -1.831 -4.036 1.00 97.75 80 LEU A CA 1
ATOM 617 C C . LEU A 1 80 ? 3.083 -3.162 -4.578 1.00 97.75 80 LEU A C 1
ATOM 619 O O . LEU A 1 80 ? 2.623 -3.987 -3.794 1.00 97.75 80 LEU A O 1
ATOM 623 N N . HIS A 1 81 ? 3.191 -3.397 -5.887 1.00 97.62 81 HIS A N 1
ATOM 624 C CA . HIS A 1 81 ? 2.812 -4.664 -6.508 1.00 97.62 81 HIS A CA 1
ATOM 625 C C . HIS A 1 81 ? 3.642 -5.831 -5.964 1.00 97.62 81 HIS A C 1
ATOM 627 O O . HIS A 1 81 ? 3.090 -6.846 -5.540 1.00 97.62 81 HIS A O 1
ATOM 633 N N . GLN A 1 82 ? 4.969 -5.687 -5.922 1.00 98.00 82 GLN A N 1
ATOM 634 C CA . GLN A 1 82 ? 5.866 -6.731 -5.421 1.00 98.00 82 GLN A CA 1
ATOM 635 C C . GLN A 1 82 ? 5.617 -7.025 -3.934 1.00 98.00 82 GLN A C 1
ATOM 637 O O . GLN A 1 82 ? 5.622 -8.185 -3.527 1.00 98.00 82 GLN A O 1
ATOM 642 N N . LEU A 1 83 ? 5.334 -6.002 -3.123 1.00 97.88 83 LEU A N 1
ATOM 643 C CA . LEU A 1 83 ? 4.928 -6.187 -1.730 1.00 97.88 83 LEU A CA 1
ATOM 644 C C . LEU A 1 83 ? 3.571 -6.890 -1.611 1.00 97.88 83 LEU A C 1
ATOM 646 O O . LEU A 1 83 ? 3.415 -7.754 -0.753 1.00 97.88 83 LEU A O 1
ATOM 650 N N . ALA A 1 84 ? 2.594 -6.540 -2.449 1.00 95.94 84 ALA A N 1
ATOM 651 C CA . ALA A 1 84 ? 1.255 -7.118 -2.394 1.00 95.94 84 ALA A CA 1
ATOM 652 C C . ALA A 1 84 ? 1.235 -8.599 -2.787 1.00 95.94 84 ALA A C 1
ATOM 654 O O . ALA A 1 84 ? 0.546 -9.395 -2.156 1.00 95.94 84 ALA A O 1
ATOM 655 N N . THR A 1 85 ? 2.011 -8.961 -3.808 1.00 95.56 85 THR A N 1
ATOM 656 C CA . THR A 1 85 ? 2.013 -10.300 -4.413 1.00 95.56 85 THR A CA 1
ATOM 657 C C . THR A 1 85 ? 3.038 -11.258 -3.813 1.00 95.56 85 THR A C 1
ATOM 659 O O . THR A 1 85 ? 3.061 -12.423 -4.197 1.00 95.56 85 THR A O 1
ATOM 662 N N . GLY A 1 86 ? 3.906 -10.797 -2.904 1.00 94.06 86 GLY A N 1
ATOM 663 C CA . GLY A 1 86 ? 5.034 -11.612 -2.444 1.00 94.06 86 GLY A CA 1
ATOM 664 C C . GLY A 1 86 ? 6.038 -11.871 -3.570 1.00 94.06 86 GLY A C 1
ATOM 665 O O . GLY A 1 86 ? 6.458 -13.002 -3.793 1.00 94.06 86 GLY A O 1
ATOM 666 N N . GLY A 1 87 ? 6.364 -10.823 -4.330 1.00 95.44 87 GLY A N 1
ATOM 667 C CA . GLY A 1 87 ? 7.350 -10.876 -5.404 1.00 95.44 87 GLY A CA 1
ATOM 668 C C . GLY A 1 87 ? 6.863 -11.518 -6.706 1.00 95.44 87 GLY A C 1
ATOM 669 O O . GLY A 1 87 ? 7.697 -11.979 -7.489 1.00 95.44 87 GLY A O 1
ATOM 670 N N . GLY A 1 88 ? 5.545 -11.570 -6.921 1.00 95.62 88 GLY A N 1
ATOM 671 C CA . GLY A 1 88 ? 4.911 -12.153 -8.102 1.00 95.62 88 GLY A CA 1
ATOM 672 C C . GLY A 1 88 ? 5.187 -11.390 -9.401 1.00 95.62 88 GLY A C 1
ATOM 673 O O . GLY A 1 88 ? 5.653 -10.247 -9.397 1.00 95.62 88 GLY A O 1
ATOM 674 N N . SER A 1 89 ? 4.906 -12.059 -10.521 1.00 95.19 89 SER A N 1
ATOM 675 C CA . SER A 1 89 ? 5.056 -11.500 -11.868 1.00 95.19 89 SER A CA 1
ATOM 676 C C . SER A 1 89 ? 4.028 -10.401 -12.112 1.00 95.19 89 SER A C 1
ATOM 678 O O . SER A 1 89 ? 2.876 -10.546 -11.700 1.00 95.19 89 SER A O 1
ATOM 680 N N . THR A 1 90 ? 4.464 -9.319 -12.749 1.00 93.31 90 THR A N 1
ATOM 681 C CA . THR A 1 90 ? 3.571 -8.314 -13.331 1.00 93.31 90 THR A CA 1
ATOM 682 C C . THR A 1 90 ? 2.770 -8.903 -14.495 1.00 93.31 90 THR A C 1
ATOM 684 O O . THR A 1 90 ? 3.106 -9.973 -15.016 1.00 93.31 90 THR A O 1
ATOM 687 N N . ASP A 1 91 ? 1.675 -8.258 -14.882 1.00 85.69 91 ASP A N 1
ATOM 688 C CA . ASP A 1 91 ? 0.692 -8.837 -15.805 1.00 85.69 91 ASP A CA 1
ATOM 689 C C . ASP A 1 91 ? 1.140 -8.882 -17.280 1.00 85.69 91 ASP A C 1
ATOM 691 O O . ASP A 1 91 ? 0.531 -9.584 -18.096 1.00 85.69 91 ASP A O 1
ATOM 695 N N . GLY A 1 92 ? 2.241 -8.209 -17.623 1.00 83.00 92 GLY A N 1
ATOM 696 C CA . GLY A 1 92 ? 2.784 -8.142 -18.975 1.00 83.00 92 GLY A CA 1
ATOM 697 C C . GLY A 1 92 ? 1.953 -7.266 -19.915 1.00 83.00 92 GLY A C 1
ATOM 698 O O . GLY A 1 92 ? 2.116 -7.373 -21.135 1.00 83.00 92 GLY A O 1
ATOM 699 N N . ILE A 1 93 ? 1.043 -6.446 -19.381 1.00 78.62 93 ILE A N 1
ATOM 700 C CA . ILE A 1 93 ? 0.157 -5.555 -20.127 1.00 78.62 93 ILE A CA 1
ATOM 701 C C . ILE A 1 93 ? 0.693 -4.129 -20.019 1.00 78.62 93 ILE A C 1
ATOM 703 O O . ILE A 1 93 ? 0.979 -3.616 -18.947 1.00 78.62 93 ILE A O 1
ATOM 707 N N . CYS A 1 94 ? 0.795 -3.446 -21.158 1.00 70.50 94 CYS A N 1
ATOM 708 C CA . CYS A 1 94 ? 1.364 -2.103 -21.202 1.00 70.50 94 CYS A CA 1
ATOM 709 C C . CYS A 1 94 ? 0.359 -1.038 -21.630 1.00 70.50 94 CYS A C 1
ATOM 711 O O . CYS A 1 94 ? -0.373 -1.212 -22.606 1.00 70.50 94 CYS A O 1
ATOM 713 N N . ILE A 1 95 ? 0.424 0.121 -20.965 1.00 64.75 95 ILE A N 1
ATOM 714 C CA . ILE A 1 95 ? -0.241 1.373 -21.367 1.00 64.75 95 ILE A CA 1
ATOM 715 C C . ILE A 1 95 ? 0.787 2.335 -21.998 1.00 64.75 95 ILE A C 1
ATOM 717 O O . ILE A 1 95 ? 0.875 3.514 -21.650 1.00 64.75 95 ILE A O 1
ATOM 721 N N . ASP A 1 96 ? 1.630 1.835 -22.905 1.00 59.41 96 ASP A N 1
ATOM 722 C CA . ASP A 1 96 ? 2.679 2.658 -23.516 1.00 59.41 96 ASP A CA 1
ATOM 723 C C . ASP A 1 96 ? 2.056 3.738 -24.427 1.00 59.41 96 ASP A C 1
ATOM 725 O O . ASP A 1 96 ? 1.351 3.446 -25.397 1.00 59.41 96 ASP A O 1
ATOM 729 N N . SER A 1 97 ? 2.315 5.015 -24.122 1.00 50.94 97 SER A N 1
ATOM 730 C CA . SER A 1 97 ? 1.840 6.150 -24.925 1.00 50.94 97 SER A CA 1
ATOM 731 C C . SER A 1 97 ? 2.740 6.393 -26.146 1.00 50.94 97 SER A C 1
ATOM 733 O O . SER A 1 97 ? 3.965 6.365 -26.019 1.00 50.94 97 SER A O 1
ATOM 735 N N . PRO A 1 98 ? 2.183 6.721 -27.329 1.00 47.69 98 PRO A N 1
ATOM 736 C CA . PRO A 1 98 ? 2.954 6.908 -28.561 1.00 47.69 98 PRO A CA 1
ATOM 737 C C . PRO A 1 98 ? 3.772 8.219 -28.650 1.00 47.69 98 PRO A C 1
ATOM 739 O O . PRO A 1 98 ? 4.205 8.584 -29.743 1.00 47.69 98 PRO A O 1
ATOM 742 N N . GLY A 1 99 ? 4.006 8.959 -27.558 1.00 47.16 99 GLY A N 1
ATOM 743 C CA . GLY A 1 99 ? 4.653 10.280 -27.609 1.00 47.16 99 GLY A CA 1
ATOM 744 C C . GLY A 1 99 ? 5.576 10.594 -26.430 1.00 47.16 99 GLY A C 1
ATOM 745 O O . GLY A 1 99 ? 5.246 10.281 -25.294 1.00 47.16 99 GLY A O 1
ATOM 746 N N . TYR A 1 100 ? 6.683 11.290 -26.738 1.00 41.53 100 TYR A N 1
ATOM 747 C CA . TYR A 1 100 ? 7.846 11.653 -25.898 1.00 41.53 100 TYR A CA 1
ATOM 748 C C . TYR A 1 100 ? 8.928 10.583 -25.745 1.00 41.53 100 TYR A C 1
ATOM 750 O O . TYR A 1 100 ? 9.209 10.123 -24.647 1.00 41.53 100 TYR A O 1
ATOM 758 N N . GLY A 1 101 ? 9.601 10.240 -26.852 1.00 48.34 101 GLY A N 1
ATOM 759 C CA . GLY A 1 101 ? 10.872 9.509 -26.775 1.00 48.34 101 GLY A CA 1
ATOM 760 C C . GLY A 1 101 ? 10.761 8.190 -26.009 1.00 48.34 101 GLY A C 1
ATOM 761 O O . GLY A 1 101 ? 11.672 7.839 -25.271 1.00 48.34 101 GLY A O 1
ATOM 762 N N . MET A 1 102 ? 9.643 7.491 -26.189 1.00 46.59 102 MET A N 1
ATOM 763 C CA . MET A 1 102 ? 9.360 6.155 -25.677 1.00 46.59 102 MET A CA 1
ATOM 764 C C . MET A 1 102 ? 9.063 5.227 -26.857 1.00 46.59 102 MET A C 1
ATOM 766 O O . MET A 1 102 ? 8.748 5.708 -27.953 1.00 46.59 102 MET A O 1
ATOM 770 N N . PR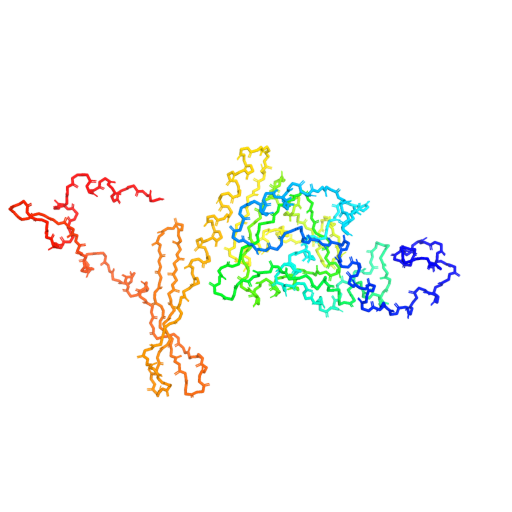O A 1 103 ? 9.303 3.916 -26.706 1.00 42.62 103 PRO A N 1
ATOM 771 C CA . PRO A 1 103 ? 9.369 3.021 -27.843 1.00 42.62 103 PRO A CA 1
ATOM 772 C C . PRO A 1 103 ? 8.002 2.929 -28.562 1.00 42.62 103 PRO A C 1
ATOM 774 O O . PRO A 1 103 ? 6.943 2.866 -27.951 1.00 42.62 103 PRO A O 1
ATOM 777 N N . SER A 1 104 ? 8.052 3.023 -29.893 1.00 42.50 104 SER A N 1
ATOM 778 C CA . SER A 1 104 ? 6.910 2.953 -30.812 1.00 42.50 104 SER A CA 1
ATOM 779 C C . SER A 1 104 ? 6.101 1.660 -30.658 1.00 42.50 104 SER A C 1
ATOM 781 O O . SER A 1 104 ? 6.692 0.620 -30.382 1.00 42.50 104 SER A O 1
ATOM 783 N N . ALA A 1 105 ? 4.791 1.733 -30.934 1.00 36.94 105 ALA A N 1
ATOM 784 C CA . ALA A 1 105 ? 3.826 0.626 -30.961 1.00 36.94 105 ALA A CA 1
ATOM 785 C C . ALA A 1 105 ? 4.457 -0.758 -31.239 1.00 36.94 105 ALA A C 1
ATOM 787 O O . ALA A 1 105 ? 5.045 -0.971 -32.300 1.00 36.94 105 ALA A O 1
ATOM 788 N N . GLY A 1 106 ? 4.329 -1.679 -30.274 1.00 46.19 106 GLY A N 1
ATOM 789 C CA . GLY A 1 106 ? 4.903 -3.034 -30.317 1.00 46.19 106 GLY A CA 1
ATOM 790 C C . GLY A 1 106 ? 5.930 -3.355 -29.220 1.00 46.19 106 GLY A C 1
ATOM 791 O O . GLY A 1 106 ? 6.395 -4.485 -29.130 1.00 46.19 106 GLY A O 1
ATOM 792 N N . SER A 1 107 ? 6.280 -2.402 -28.358 1.00 55.62 107 SER A N 1
ATOM 793 C CA . SER A 1 107 ? 7.318 -2.553 -27.332 1.00 55.62 107 SER A CA 1
ATOM 794 C C . SER A 1 107 ? 6.750 -2.457 -25.918 1.00 55.62 107 SER A C 1
ATOM 796 O O . SER A 1 107 ? 6.995 -1.465 -25.241 1.00 55.62 107 SER A O 1
ATOM 798 N N . CYS A 1 108 ? 6.016 -3.480 -25.478 1.00 67.94 108 CYS A N 1
ATOM 799 C CA . CYS A 1 108 ? 5.528 -3.529 -24.100 1.00 67.94 108 CYS A CA 1
ATOM 800 C C . CYS A 1 108 ? 6.719 -3.435 -23.131 1.00 67.94 108 CYS A C 1
ATOM 802 O O . CYS A 1 108 ? 7.617 -4.283 -23.197 1.00 67.94 108 CYS A O 1
ATOM 804 N N . THR A 1 109 ? 6.778 -2.373 -22.325 1.00 73.31 109 THR A N 1
ATOM 805 C CA . THR A 1 109 ? 7.829 -2.185 -21.315 1.00 73.31 109 THR A CA 1
ATOM 806 C C . THR A 1 109 ? 7.694 -3.154 -20.146 1.00 73.31 109 THR A C 1
ATOM 808 O O . THR A 1 109 ? 8.714 -3.570 -19.606 1.00 73.31 109 THR A O 1
ATOM 811 N N . ASP A 1 110 ? 6.481 -3.579 -19.807 1.00 83.19 110 ASP A N 1
ATOM 812 C CA . ASP A 1 110 ? 6.236 -4.723 -18.943 1.00 83.19 110 ASP A CA 1
ATOM 813 C C . ASP A 1 110 ? 6.528 -6.056 -19.660 1.00 83.19 110 ASP A C 1
ATOM 815 O O . ASP A 1 110 ? 6.056 -6.333 -20.764 1.00 83.19 110 ASP A O 1
ATOM 819 N N . LYS A 1 111 ? 7.355 -6.891 -19.029 1.00 85.00 111 LYS A N 1
ATOM 820 C CA . LYS A 1 111 ? 7.783 -8.208 -19.519 1.00 85.00 111 LYS A CA 1
ATOM 821 C C . LYS A 1 111 ? 7.455 -9.341 -18.539 1.00 85.00 111 LYS A C 1
ATOM 823 O O . LYS A 1 111 ? 8.030 -10.427 -18.678 1.00 85.00 111 LYS A O 1
ATOM 828 N N . GLY A 1 112 ? 6.579 -9.099 -17.562 1.00 89.06 112 GLY A N 1
ATOM 829 C CA . GLY A 1 112 ? 6.265 -10.053 -16.496 1.00 89.06 112 GLY A CA 1
ATOM 830 C C . GLY A 1 112 ? 7.362 -10.102 -15.432 1.00 89.06 112 GLY A C 1
ATOM 831 O O . GLY A 1 112 ? 7.861 -11.169 -15.070 1.00 89.06 112 GLY A O 1
ATOM 832 N N . PHE A 1 113 ? 7.807 -8.939 -14.965 1.00 92.69 113 PHE A N 1
ATOM 833 C CA . PHE A 1 113 ? 8.877 -8.822 -13.982 1.00 92.69 113 PHE A CA 1
ATOM 834 C C . PHE A 1 113 ? 8.443 -9.349 -12.611 1.00 92.69 113 PHE A C 1
ATOM 836 O O . PHE A 1 113 ? 7.427 -8.941 -12.058 1.00 92.69 113 PHE A O 1
ATOM 843 N N . ALA A 1 114 ? 9.261 -10.222 -12.025 1.00 96.06 114 ALA A N 1
ATOM 844 C CA . ALA A 1 114 ? 9.038 -10.797 -10.704 1.00 96.06 114 ALA A CA 1
ATOM 845 C C . ALA A 1 114 ? 10.326 -10.720 -9.888 1.00 96.06 114 ALA A C 1
ATOM 847 O O . ALA A 1 114 ? 11.375 -11.204 -10.326 1.00 96.06 114 ALA A O 1
ATOM 848 N N . THR A 1 115 ? 10.269 -10.137 -8.691 1.00 95.81 115 THR A N 1
ATOM 849 C CA . THR A 1 115 ? 11.433 -10.152 -7.791 1.00 95.81 115 THR A CA 1
ATOM 850 C C . THR A 1 115 ? 11.675 -11.522 -7.171 1.00 95.81 115 THR A C 1
ATOM 852 O O . THR A 1 115 ? 12.816 -11.826 -6.814 1.00 95.81 115 THR A O 1
ATOM 855 N N . GLY A 1 116 ? 10.618 -12.331 -7.032 1.00 95.62 116 GLY A N 1
ATOM 856 C CA . GLY A 1 116 ? 10.650 -13.614 -6.334 1.00 95.62 116 GLY A CA 1
ATOM 857 C C . GLY A 1 116 ? 10.924 -13.495 -4.833 1.00 95.62 116 GLY A C 1
ATOM 858 O O . GLY A 1 116 ? 11.259 -14.493 -4.199 1.00 95.62 116 GLY A O 1
ATOM 859 N N . TYR A 1 117 ? 10.849 -12.290 -4.257 1.00 95.12 117 TYR A N 1
ATOM 860 C CA . TYR A 1 117 ? 11.043 -12.111 -2.824 1.00 95.12 117 TYR A CA 1
ATOM 861 C C . TYR A 1 117 ? 9.837 -12.590 -2.030 1.00 95.12 117 TYR A C 1
ATOM 863 O O . TYR A 1 117 ? 8.719 -12.170 -2.296 1.00 95.12 117 TYR A O 1
ATOM 871 N N . ASP A 1 118 ? 10.090 -13.327 -0.954 1.00 93.00 118 ASP A N 1
ATOM 872 C CA . ASP A 1 118 ? 9.083 -13.558 0.072 1.00 93.00 118 ASP A CA 1
ATOM 873 C C . ASP A 1 118 ? 9.060 -12.387 1.068 1.00 93.00 118 ASP A C 1
ATOM 875 O O . ASP A 1 118 ? 10.047 -12.091 1.749 1.00 93.00 118 ASP A O 1
ATOM 879 N N . VAL A 1 119 ? 7.918 -11.702 1.139 1.00 94.56 119 VAL A N 1
ATOM 880 C CA . VAL A 1 119 ? 7.678 -10.612 2.097 1.00 94.56 119 VAL A CA 1
ATOM 881 C C . VAL A 1 119 ? 7.478 -11.164 3.514 1.00 94.56 119 VAL A C 1
ATOM 883 O O . VAL A 1 119 ? 7.766 -10.463 4.486 1.00 94.56 119 VAL A O 1
ATOM 886 N N . GLY A 1 120 ? 7.025 -12.415 3.646 1.00 94.75 120 GLY A N 1
ATOM 887 C CA . GLY A 1 120 ? 6.700 -13.052 4.920 1.00 94.75 120 GLY A CA 1
ATOM 888 C C . GLY A 1 120 ? 5.305 -12.701 5.443 1.00 94.75 120 GLY A C 1
ATOM 889 O O . GLY A 1 120 ? 5.097 -12.646 6.657 1.00 94.75 120 GLY A O 1
ATOM 890 N N . TRP A 1 121 ? 4.347 -12.404 4.556 1.00 90.62 121 TRP A N 1
ATOM 891 C CA . TRP A 1 121 ? 2.958 -12.185 4.966 1.00 90.62 121 TRP A CA 1
ATOM 892 C C . TRP A 1 121 ? 2.386 -13.440 5.626 1.00 90.62 121 TRP A C 1
ATOM 894 O O . TRP A 1 121 ? 2.568 -14.545 5.124 1.00 90.62 121 TRP A O 1
ATOM 904 N N . ARG A 1 122 ? 1.643 -13.271 6.725 1.00 85.75 122 ARG A N 1
ATOM 905 C CA . ARG A 1 122 ? 0.897 -14.375 7.341 1.00 85.75 122 ARG A CA 1
ATOM 906 C C . ARG A 1 122 ? -0.522 -14.408 6.784 1.00 85.75 122 ARG A C 1
ATOM 908 O O . ARG A 1 122 ? -1.137 -13.352 6.600 1.00 85.75 122 ARG A O 1
ATOM 915 N N . ASP A 1 123 ? -1.056 -15.600 6.562 1.00 77.31 123 ASP A N 1
ATOM 916 C CA . ASP A 1 123 ? -2.412 -15.786 6.029 1.00 77.31 123 ASP A CA 1
ATOM 917 C C . ASP A 1 123 ? -3.508 -15.324 7.003 1.00 77.31 123 ASP A C 1
ATOM 919 O O . ASP A 1 123 ? -4.572 -14.884 6.583 1.00 77.31 123 ASP A O 1
ATOM 923 N N . ASP A 1 124 ? -3.226 -15.348 8.307 1.00 75.00 124 ASP A N 1
ATOM 924 C CA . ASP A 1 124 ? -4.115 -14.944 9.403 1.00 75.00 124 ASP A CA 1
ATOM 925 C C . ASP A 1 124 ? -3.874 -13.496 9.872 1.00 75.00 124 ASP A C 1
ATOM 927 O O . ASP A 1 124 ? -4.108 -13.160 11.035 1.00 75.00 124 ASP A O 1
ATOM 931 N N . SER A 1 125 ? -3.335 -12.630 9.009 1.00 75.81 125 SER A N 1
ATOM 932 C CA . SER A 1 125 ? -2.963 -11.267 9.394 1.00 75.81 125 SER A CA 1
ATOM 933 C C . SER A 1 125 ? -3.552 -10.191 8.502 1.00 75.81 125 SER A C 1
ATOM 935 O O . SER A 1 125 ? -3.662 -10.336 7.286 1.00 75.81 125 SER A O 1
ATOM 937 N N . GLY A 1 126 ? -3.854 -9.065 9.142 1.00 77.88 126 GLY A N 1
ATOM 938 C CA . GLY A 1 126 ? -3.969 -7.787 8.471 1.00 77.88 126 GLY A CA 1
ATOM 939 C C . GLY A 1 126 ? -2.669 -7.401 7.783 1.00 77.88 126 GLY A C 1
ATOM 940 O O . GLY A 1 126 ? -1.610 -7.445 8.414 1.00 77.88 126 GLY A O 1
ATOM 941 N N . ARG A 1 127 ? -2.738 -7.006 6.511 1.00 88.00 127 ARG A N 1
ATOM 942 C CA . ARG A 1 127 ? -1.560 -6.630 5.727 1.00 88.00 127 ARG A CA 1
ATOM 943 C C . ARG A 1 127 ? -1.559 -5.126 5.512 1.00 88.00 127 ARG A C 1
ATOM 945 O O . ARG A 1 127 ? -2.460 -4.595 4.872 1.00 88.00 127 ARG A O 1
ATOM 952 N N . ILE A 1 128 ? -0.562 -4.438 6.062 1.00 88.94 128 ILE A N 1
ATOM 953 C CA . ILE A 1 128 ? -0.431 -2.981 5.955 1.00 88.94 128 ILE A CA 1
ATOM 954 C C . ILE A 1 128 ? 0.915 -2.651 5.319 1.00 88.94 128 ILE A C 1
ATOM 956 O O . ILE A 1 128 ? 1.959 -3.059 5.827 1.00 88.94 128 ILE A O 1
ATOM 960 N N . ILE A 1 129 ? 0.892 -1.878 4.236 1.00 95.06 129 ILE A N 1
ATOM 961 C CA . ILE A 1 129 ? 2.083 -1.263 3.654 1.00 95.06 129 ILE A CA 1
ATOM 962 C C . ILE A 1 129 ? 2.123 0.204 4.056 1.00 95.06 129 ILE A C 1
ATOM 964 O O . ILE A 1 129 ? 1.175 0.956 3.830 1.00 95.06 129 ILE A O 1
ATOM 968 N N . LEU A 1 130 ? 3.265 0.619 4.589 1.00 92.81 130 LEU A N 1
ATOM 969 C CA . LEU A 1 130 ? 3.582 2.018 4.812 1.00 92.81 130 LEU A CA 1
ATOM 970 C C . LEU A 1 130 ? 4.384 2.553 3.622 1.00 92.81 130 LEU A C 1
ATOM 972 O O . LEU A 1 130 ? 5.531 2.155 3.417 1.00 92.81 130 LEU A O 1
ATOM 976 N N . TRP A 1 131 ? 3.785 3.447 2.841 1.00 95.25 131 TRP A N 1
ATOM 977 C CA . TRP A 1 131 ? 4.401 4.029 1.651 1.00 95.25 131 TRP A CA 1
ATOM 978 C C . TRP A 1 131 ? 4.801 5.476 1.916 1.00 95.25 131 TRP A C 1
ATOM 980 O O . TRP A 1 131 ? 3.948 6.343 2.075 1.00 95.25 131 TRP A O 1
ATOM 990 N N . PHE A 1 132 ? 6.102 5.750 1.946 1.00 91.19 132 PHE A N 1
ATOM 991 C CA . PHE A 1 132 ? 6.638 7.096 2.129 1.00 91.19 132 PHE A CA 1
ATOM 992 C C . PHE A 1 132 ? 7.552 7.479 0.967 1.00 91.19 132 PHE A C 1
ATOM 994 O O . PHE A 1 132 ? 8.302 6.646 0.463 1.00 91.19 132 PHE A O 1
ATOM 1001 N N . GLY A 1 133 ? 7.497 8.743 0.551 1.00 90.31 133 GLY A N 1
ATOM 1002 C CA . GLY A 1 133 ? 8.327 9.255 -0.535 1.00 90.31 133 GLY A CA 1
ATOM 1003 C C . GLY A 1 133 ? 7.987 10.691 -0.918 1.00 90.31 133 GLY A C 1
ATOM 1004 O O . GLY A 1 133 ? 7.043 11.296 -0.400 1.00 90.31 133 GLY A O 1
ATOM 1005 N N . ASP A 1 134 ? 8.768 11.231 -1.843 1.00 90.00 134 ASP A N 1
ATOM 1006 C CA . ASP A 1 134 ? 8.696 12.608 -2.333 1.00 90.00 134 ASP A CA 1
ATOM 1007 C C . ASP A 1 134 ? 8.490 12.706 -3.851 1.00 90.00 134 ASP A C 1
ATOM 1009 O O . ASP A 1 134 ? 8.362 13.804 -4.393 1.00 90.00 134 ASP A O 1
ATOM 1013 N N . ALA A 1 135 ? 8.391 11.566 -4.529 1.00 89.81 135 ALA A N 1
ATOM 1014 C CA . ALA A 1 135 ? 8.223 11.478 -5.965 1.00 89.81 135 ALA A CA 1
ATOM 1015 C C . ALA A 1 135 ? 7.092 10.528 -6.346 1.00 89.81 135 ALA A C 1
ATOM 1017 O O . ALA A 1 135 ? 6.782 9.545 -5.676 1.00 89.81 135 ALA A O 1
ATOM 1018 N N . CYS A 1 136 ? 6.478 10.855 -7.464 1.00 88.69 136 CYS A N 1
ATOM 1019 C CA . CYS A 1 136 ? 5.469 10.061 -8.136 1.00 88.69 136 CYS A CA 1
ATOM 1020 C C . CYS A 1 136 ? 6.029 8.734 -8.678 1.00 88.69 136 CYS A C 1
ATOM 1022 O O . CYS A 1 136 ? 7.238 8.534 -8.780 1.00 88.69 136 CYS A O 1
ATOM 1024 N N . SER A 1 137 ? 5.132 7.831 -9.059 1.00 88.81 137 SER A N 1
ATOM 1025 C CA . SER A 1 137 ? 5.461 6.574 -9.720 1.00 88.81 137 SER A CA 1
ATOM 1026 C C . SER A 1 137 ? 5.490 6.686 -11.243 1.00 88.81 137 SER A C 1
ATOM 1028 O O . SER A 1 137 ? 4.562 7.257 -11.828 1.00 88.81 137 SER A O 1
ATOM 1030 N N . TRP A 1 138 ? 6.449 6.006 -11.876 1.00 85.19 138 TRP A N 1
ATOM 1031 C CA . TRP A 1 138 ? 6.274 5.468 -13.228 1.00 85.19 138 TRP A CA 1
ATOM 1032 C C . TRP A 1 138 ? 5.106 4.473 -13.267 1.00 85.19 138 TRP A C 1
ATOM 1034 O O . TRP A 1 138 ? 4.785 3.837 -12.261 1.00 85.19 138 TRP A O 1
ATOM 1044 N N . SER A 1 139 ? 4.464 4.358 -14.430 1.00 81.12 139 SER A N 1
ATOM 1045 C CA . SER A 1 139 ? 3.237 3.561 -14.616 1.00 81.12 139 SER A CA 1
ATOM 1046 C C . SER A 1 139 ? 3.213 2.709 -15.889 1.00 81.12 139 SER A C 1
ATOM 1048 O O . SER A 1 139 ? 2.171 2.173 -16.239 1.00 81.12 139 SER A O 1
ATOM 1050 N N . THR A 1 140 ? 4.344 2.586 -16.589 1.00 77.56 140 THR A N 1
ATOM 1051 C CA . THR A 1 140 ? 4.446 1.766 -17.810 1.00 77.56 140 THR A CA 1
ATOM 1052 C C . THR A 1 140 ? 4.683 0.283 -17.521 1.00 77.56 140 THR A C 1
ATOM 1054 O O . THR A 1 140 ? 4.229 -0.553 -18.288 1.00 77.56 140 THR A O 1
ATOM 1057 N N . THR A 1 141 ? 5.398 -0.035 -16.432 1.00 83.25 141 THR A N 1
ATOM 1058 C CA . THR A 1 141 ? 5.687 -1.422 -16.021 1.00 83.25 141 THR A CA 1
ATOM 1059 C C . THR A 1 141 ? 4.649 -1.985 -15.068 1.00 83.25 141 THR A C 1
ATOM 1061 O O . THR A 1 141 ? 4.355 -3.161 -15.146 1.00 83.25 141 THR A O 1
ATOM 1064 N N . VAL A 1 142 ? 4.164 -1.160 -14.138 1.00 87.38 142 VAL A N 1
ATOM 1065 C CA . VAL A 1 142 ? 3.004 -1.479 -13.307 1.00 87.38 142 VAL A CA 1
ATOM 1066 C C . VAL A 1 142 ? 2.121 -0.262 -13.305 1.00 87.38 142 VAL A C 1
ATOM 1068 O O . VAL A 1 142 ? 2.513 0.798 -12.801 1.00 87.38 142 VAL A O 1
ATOM 1071 N N . ASP A 1 143 ? 0.944 -0.402 -13.888 1.00 82.81 143 ASP A N 1
ATOM 1072 C CA . ASP A 1 143 ? -0.014 0.682 -13.951 1.00 82.81 143 ASP A CA 1
ATOM 1073 C C . ASP A 1 143 ? -0.894 0.742 -12.692 1.00 82.81 143 ASP A C 1
ATOM 1075 O O . ASP A 1 143 ? -0.814 -0.070 -11.767 1.00 82.81 143 ASP A O 1
ATOM 1079 N N . ARG A 1 144 ? -1.757 1.761 -12.640 1.00 82.50 144 ARG A N 1
ATOM 1080 C CA . ARG A 1 144 ? -2.694 1.960 -11.529 1.00 82.50 144 ARG A CA 1
ATOM 1081 C C . ARG A 1 144 ? -3.659 0.776 -11.361 1.00 82.50 144 ARG A C 1
ATOM 1083 O O . ARG A 1 144 ? -4.006 0.449 -10.227 1.00 82.50 144 ARG A O 1
ATOM 1090 N N . SER A 1 145 ? -4.179 0.230 -12.455 1.00 82.69 145 SER A N 1
ATOM 1091 C CA . SER A 1 145 ? -5.137 -0.877 -12.447 1.00 82.69 145 SER A CA 1
ATOM 1092 C C . SER A 1 145 ? -4.490 -2.128 -11.869 1.00 82.69 145 SER A C 1
ATOM 1094 O O . SER A 1 145 ? -5.037 -2.712 -10.935 1.00 82.69 145 SER A O 1
ATOM 1096 N N . GLU A 1 146 ? -3.301 -2.476 -12.351 1.00 88.12 146 GLU A N 1
ATOM 1097 C CA . GLU A 1 146 ? -2.555 -3.649 -11.910 1.00 88.12 146 GLU A CA 1
ATOM 1098 C C . GLU A 1 146 ? -2.172 -3.557 -10.428 1.00 88.12 146 GLU A C 1
ATOM 1100 O O . GLU A 1 146 ? -2.511 -4.447 -9.646 1.00 88.12 146 GLU A O 1
ATOM 1105 N N . VAL A 1 147 ? -1.557 -2.449 -9.987 1.00 91.31 147 VAL A N 1
ATOM 1106 C CA . VAL A 1 147 ? -1.192 -2.293 -8.566 1.00 91.31 147 VAL A CA 1
ATOM 1107 C C . VAL A 1 147 ? -2.428 -2.316 -7.663 1.00 91.31 147 VAL A C 1
ATOM 1109 O O . VAL A 1 147 ? -2.400 -2.913 -6.588 1.00 91.31 147 VAL A O 1
ATOM 1112 N N . THR A 1 148 ? -3.542 -1.717 -8.097 1.00 85.62 148 THR A N 1
ATOM 1113 C CA . THR A 1 148 ? -4.792 -1.729 -7.324 1.00 85.62 148 THR A CA 1
ATOM 1114 C C . THR A 1 148 ? -5.368 -3.141 -7.245 1.00 85.62 148 THR A C 1
ATOM 1116 O O . THR A 1 148 ? -5.785 -3.566 -6.169 1.00 85.62 148 THR A O 1
ATOM 1119 N N . ALA A 1 149 ? -5.362 -3.887 -8.351 1.00 84.19 149 ALA A N 1
ATOM 1120 C CA . ALA A 1 149 ? -5.817 -5.271 -8.382 1.00 84.19 149 ALA A CA 1
ATOM 1121 C C . ALA A 1 149 ? -4.959 -6.159 -7.472 1.00 84.19 149 ALA A C 1
ATOM 1123 O O . ALA A 1 149 ? -5.511 -6.911 -6.671 1.00 84.19 149 ALA A O 1
ATOM 1124 N N . ALA A 1 150 ? -3.633 -6.017 -7.521 1.00 89.94 150 ALA A N 1
ATOM 1125 C CA . ALA A 1 150 ? -2.711 -6.760 -6.671 1.00 89.94 150 ALA A CA 1
ATOM 1126 C C . ALA A 1 150 ? -2.941 -6.481 -5.178 1.00 89.94 150 ALA A C 1
ATOM 1128 O O . ALA A 1 150 ? -3.022 -7.420 -4.382 1.00 89.94 150 ALA A O 1
ATOM 1129 N N . LEU A 1 151 ? -3.092 -5.208 -4.795 1.00 92.56 151 LEU A N 1
ATOM 1130 C CA . LEU A 1 151 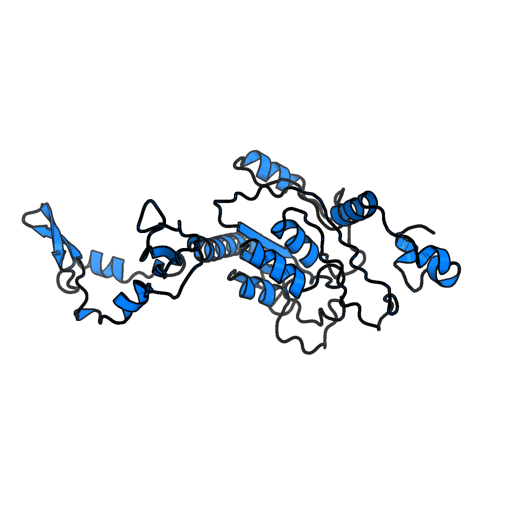? -3.350 -4.806 -3.409 1.00 92.56 151 LEU A CA 1
ATOM 1131 C C . LEU A 1 151 ? -4.694 -5.344 -2.898 1.00 92.56 151 LEU A C 1
ATOM 1133 O O . LEU A 1 151 ? -4.749 -5.917 -1.811 1.00 92.56 151 LEU A O 1
ATOM 1137 N N . LEU A 1 152 ? -5.765 -5.209 -3.689 1.00 83.94 152 LEU A N 1
ATOM 1138 C CA . LEU A 1 152 ? -7.101 -5.683 -3.316 1.00 83.94 152 LEU A CA 1
ATOM 1139 C C . LEU A 1 152 ? -7.179 -7.210 -3.250 1.00 83.94 152 LEU A C 1
ATOM 1141 O O . LEU A 1 152 ? -7.707 -7.747 -2.280 1.00 83.94 152 LEU A O 1
ATOM 1145 N N . ALA A 1 153 ? -6.624 -7.913 -4.242 1.00 83.62 153 ALA A N 1
ATOM 1146 C CA . ALA A 1 153 ? -6.623 -9.376 -4.282 1.00 83.62 153 ALA A CA 1
ATOM 1147 C C . ALA A 1 153 ? -5.884 -9.990 -3.084 1.00 83.62 153 ALA A C 1
ATOM 1149 O O . ALA A 1 153 ? -6.234 -11.079 -2.632 1.00 83.62 153 ALA A O 1
ATOM 1150 N N . ASN A 1 154 ? -4.894 -9.274 -2.547 1.00 83.38 154 ASN A N 1
ATOM 1151 C CA . ASN A 1 154 ? -4.094 -9.714 -1.410 1.00 83.38 154 ASN A CA 1
ATOM 1152 C C . ASN A 1 154 ? -4.502 -9.062 -0.081 1.00 83.38 154 ASN A C 1
ATOM 1154 O O . ASN A 1 154 ? -3.774 -9.209 0.899 1.00 83.38 154 ASN A O 1
ATOM 1158 N N . ASN A 1 155 ? -5.653 -8.376 -0.025 1.00 83.81 155 ASN A N 1
ATOM 1159 C CA . ASN A 1 155 ? -6.184 -7.710 1.172 1.00 83.81 155 ASN A CA 1
ATOM 1160 C C . ASN A 1 155 ? -5.167 -6.780 1.860 1.00 83.81 155 ASN A C 1
ATOM 1162 O O . ASN A 1 155 ? -5.030 -6.778 3.085 1.00 83.81 155 ASN A O 1
ATOM 1166 N N . VAL A 1 156 ? -4.427 -6.009 1.064 1.00 87.75 156 VAL A N 1
ATOM 1167 C CA . VAL A 1 156 ? -3.401 -5.090 1.555 1.00 87.75 156 VAL A CA 1
ATOM 1168 C C . VAL A 1 156 ? -3.962 -3.682 1.691 1.00 87.75 156 VAL A C 1
ATOM 1170 O O . VAL A 1 156 ? -4.482 -3.110 0.735 1.00 87.75 156 VAL A O 1
ATOM 1173 N N . ILE A 1 157 ? -3.786 -3.101 2.874 1.00 88.69 157 ILE A N 1
ATOM 1174 C CA . ILE A 1 157 ? -4.084 -1.702 3.174 1.00 88.69 157 ILE A CA 1
ATOM 1175 C C . ILE A 1 157 ? -2.820 -0.870 2.976 1.00 88.69 157 ILE A C 1
ATOM 1177 O O . ILE A 1 157 ? -1.762 -1.209 3.506 1.00 88.69 157 ILE A O 1
ATOM 1181 N N . VAL A 1 158 ? -2.912 0.236 2.238 1.00 93.88 158 VAL A N 1
ATOM 1182 C CA . VAL A 1 158 ? -1.774 1.140 2.025 1.00 93.88 158 VAL A CA 1
ATOM 1183 C C . VAL A 1 158 ? -1.979 2.423 2.808 1.00 93.88 158 VAL A C 1
ATOM 1185 O O . VAL A 1 158 ? -2.970 3.122 2.618 1.00 93.88 158 VAL A O 1
ATOM 1188 N N . ALA A 1 159 ? -1.008 2.768 3.645 1.00 91.94 159 ALA A N 1
ATOM 1189 C CA . ALA A 1 159 ? -0.960 4.045 4.333 1.00 91.94 159 ALA A CA 1
ATOM 1190 C C . ALA A 1 159 ? 0.176 4.908 3.763 1.00 91.94 159 ALA A C 1
ATOM 1192 O O . ALA A 1 159 ? 1.354 4.558 3.850 1.00 91.94 159 ALA A O 1
ATOM 1193 N N . GLY A 1 160 ? -0.196 6.020 3.131 1.00 94.00 160 GLY A N 1
ATOM 1194 C CA . GLY A 1 160 ? 0.697 6.942 2.442 1.00 94.00 160 GLY A CA 1
ATOM 1195 C C . GLY A 1 160 ? 1.189 8.081 3.337 1.00 94.00 160 GLY A C 1
ATOM 1196 O O . GLY A 1 160 ? 0.405 8.745 4.014 1.00 94.00 160 GLY A O 1
ATOM 1197 N N . ILE A 1 161 ? 2.488 8.360 3.278 1.00 94.31 161 ILE A N 1
ATOM 1198 C CA . ILE A 1 161 ? 3.167 9.472 3.948 1.00 94.31 161 ILE A CA 1
ATOM 1199 C C . ILE A 1 161 ? 3.851 10.313 2.873 1.00 94.31 161 ILE A C 1
ATOM 1201 O O . ILE A 1 161 ? 4.927 9.982 2.375 1.00 94.31 161 ILE A O 1
ATOM 1205 N N . ASN A 1 162 ? 3.212 11.418 2.511 1.00 95.56 162 ASN A N 1
ATOM 1206 C CA . ASN A 1 162 ? 3.689 12.314 1.474 1.00 95.56 162 ASN A CA 1
ATOM 1207 C C . ASN A 1 162 ? 4.431 13.508 2.085 1.00 95.56 162 ASN A C 1
ATOM 1209 O O . ASN A 1 162 ? 3.881 14.271 2.889 1.00 95.56 162 ASN A O 1
ATOM 1213 N N . THR A 1 163 ? 5.675 13.715 1.657 1.00 95.44 163 THR A N 1
ATOM 1214 C CA . THR A 1 163 ? 6.502 14.858 2.087 1.00 95.44 163 THR A CA 1
ATOM 1215 C C . THR A 1 163 ? 6.084 16.177 1.423 1.00 95.44 163 THR A C 1
ATOM 1217 O O . THR A 1 163 ? 6.456 17.274 1.866 1.00 95.44 163 THR A O 1
ATOM 1220 N N . HIS A 1 164 ? 5.255 16.091 0.380 1.00 95.25 164 HIS A N 1
ATOM 1221 C CA . HIS A 1 164 ? 4.697 17.222 -0.347 1.00 95.25 164 HIS A CA 1
ATOM 1222 C C . HIS A 1 164 ? 3.235 17.503 0.024 1.00 95.25 164 HIS A C 1
ATOM 1224 O O . HIS A 1 164 ? 2.603 16.806 0.813 1.00 95.25 164 HIS A O 1
ATOM 1230 N N . SER A 1 165 ? 2.692 18.597 -0.515 1.00 94.75 165 SER A N 1
ATOM 1231 C CA . SER A 1 165 ? 1.257 18.863 -0.447 1.00 94.75 165 SER A CA 1
ATOM 1232 C C . SER A 1 165 ? 0.464 17.801 -1.208 1.00 94.75 165 SER A C 1
ATOM 1234 O O . SER A 1 165 ? 1.008 17.132 -2.085 1.00 94.75 165 SER A O 1
ATOM 1236 N N . LYS A 1 166 ? -0.846 17.749 -0.947 1.00 92.62 166 LYS A N 1
ATOM 1237 C CA . LYS A 1 166 ? -1.806 17.063 -1.813 1.00 92.62 166 LYS A CA 1
ATOM 1238 C C . LYS A 1 166 ? -1.528 17.368 -3.293 1.00 92.62 166 LYS A C 1
ATOM 1240 O O . LYS A 1 166 ? -1.137 18.494 -3.628 1.00 92.62 166 LYS A O 1
ATOM 1245 N N . ASP A 1 167 ? -1.734 16.367 -4.141 1.00 90.88 167 ASP A N 1
ATOM 1246 C CA . ASP A 1 167 ? -1.559 16.411 -5.595 1.00 90.88 167 ASP A CA 1
ATOM 1247 C C . ASP A 1 167 ? -0.084 16.597 -6.055 1.00 90.88 167 ASP A C 1
ATOM 1249 O O . ASP A 1 167 ? 0.189 16.931 -7.215 1.00 90.88 167 ASP A O 1
ATOM 1253 N N . ARG A 1 168 ? 0.894 16.388 -5.155 1.00 91.38 168 ARG A N 1
ATOM 1254 C CA . ARG A 1 168 ? 2.353 16.479 -5.384 1.00 91.38 168 ARG A CA 1
ATOM 1255 C C . ARG A 1 168 ? 3.094 15.323 -4.697 1.00 91.38 168 ARG A C 1
ATOM 1257 O O . ARG A 1 168 ? 2.538 14.671 -3.822 1.00 91.38 168 ARG A O 1
ATOM 1264 N N . GLY A 1 169 ? 4.363 15.110 -5.048 1.00 92.62 169 GLY A N 1
ATOM 1265 C CA . GLY A 1 169 ? 5.186 14.030 -4.491 1.00 92.62 169 GLY A CA 1
ATOM 1266 C C . GLY A 1 169 ? 4.647 12.646 -4.844 1.00 92.62 169 GLY A C 1
ATOM 1267 O O . GLY A 1 169 ? 4.266 12.435 -5.992 1.00 92.62 169 GLY A O 1
ATOM 1268 N N . ILE A 1 170 ? 4.538 11.728 -3.878 1.00 93.75 170 ILE A N 1
ATOM 1269 C CA . ILE A 1 170 ? 3.878 10.425 -4.115 1.00 93.75 170 ILE A CA 1
ATOM 1270 C C . ILE A 1 170 ? 2.389 10.577 -4.463 1.00 93.75 170 ILE A C 1
ATOM 1272 O O . ILE A 1 170 ? 1.796 9.715 -5.103 1.00 93.75 170 ILE A O 1
ATOM 1276 N N . ASP A 1 171 ? 1.773 11.695 -4.073 1.00 93.88 171 ASP A N 1
ATOM 1277 C CA . ASP A 1 171 ? 0.392 12.035 -4.404 1.00 93.88 171 ASP A CA 1
ATOM 1278 C C . ASP A 1 171 ? 0.304 12.836 -5.709 1.00 93.88 171 ASP A C 1
ATOM 1280 O O . ASP A 1 171 ? -0.620 13.609 -5.897 1.00 93.88 171 ASP A O 1
ATOM 1284 N N . TYR A 1 172 ? 1.276 12.738 -6.618 1.00 90.69 172 TYR A N 1
ATOM 1285 C CA . TYR A 1 172 ? 1.275 13.574 -7.817 1.00 90.69 172 TYR A CA 1
ATOM 1286 C C . TYR A 1 172 ? 0.046 13.345 -8.699 1.00 90.69 172 TYR A C 1
ATOM 1288 O O . TYR A 1 172 ? -0.316 12.213 -9.025 1.00 90.69 172 TYR A O 1
ATOM 1296 N N . ARG A 1 173 ? -0.559 14.451 -9.138 1.00 85.25 173 ARG A N 1
ATOM 1297 C CA . ARG A 1 173 ? -1.696 14.473 -10.059 1.00 85.25 173 ARG A CA 1
ATOM 1298 C C . ARG A 1 173 ? -1.205 14.617 -11.508 1.00 85.25 173 ARG A C 1
ATOM 1300 O O . ARG A 1 173 ? -0.913 15.725 -11.959 1.00 85.25 173 ARG A O 1
ATOM 1307 N N . GLY A 1 174 ? -1.106 13.499 -12.234 1.00 71.25 174 GLY A N 1
ATOM 1308 C CA . GLY A 1 174 ? -0.584 13.425 -13.613 1.00 71.25 174 GLY A CA 1
ATOM 1309 C C . GLY A 1 174 ? -1.161 12.254 -14.421 1.00 71.25 174 GLY A C 1
ATOM 1310 O O . GLY A 1 174 ? -1.875 11.423 -13.861 1.00 71.25 174 GLY A O 1
ATOM 1311 N N . ASN A 1 175 ? -0.933 12.206 -15.747 1.00 64.81 175 ASN A N 1
ATOM 1312 C CA . ASN A 1 175 ? -1.445 11.095 -16.572 1.00 64.81 175 ASN A CA 1
ATOM 1313 C C . ASN A 1 175 ? -0.608 9.844 -16.333 1.00 64.81 175 ASN A C 1
ATOM 1315 O O . ASN A 1 175 ? 0.465 9.698 -16.912 1.00 64.81 175 ASN A O 1
ATOM 1319 N N . THR A 1 176 ? -1.121 8.893 -15.568 1.00 58.66 176 THR A N 1
ATOM 1320 C CA . THR A 1 176 ? -0.476 7.580 -15.494 1.00 58.66 176 THR A CA 1
ATOM 1321 C C . THR A 1 176 ? -0.720 6.739 -16.749 1.00 58.66 176 THR A C 1
ATOM 1323 O O . THR A 1 176 ? -0.017 5.769 -16.978 1.00 58.66 176 THR A O 1
ATOM 1326 N N . ALA A 1 177 ? -1.653 7.125 -17.629 1.00 52.62 177 ALA A N 1
ATOM 1327 C CA . ALA A 1 177 ? -1.837 6.457 -18.921 1.00 52.62 177 ALA A CA 1
ATOM 1328 C C . ALA A 1 177 ? -0.758 6.819 -19.961 1.00 52.62 177 ALA A C 1
ATOM 1330 O O . ALA A 1 177 ? -0.796 6.327 -21.081 1.00 52.62 177 ALA A O 1
ATOM 1331 N N . THR A 1 178 ? 0.185 7.708 -19.624 1.00 53.47 178 THR A N 1
ATOM 1332 C CA . THR A 1 178 ? 1.361 8.003 -20.461 1.00 53.47 178 THR A CA 1
ATOM 1333 C C . THR A 1 178 ? 2.667 7.579 -19.808 1.00 53.47 178 THR A C 1
ATOM 1335 O O . THR A 1 178 ? 3.731 8.054 -20.198 1.00 53.47 178 THR A O 1
ATOM 1338 N N . GLY A 1 179 ? 2.602 6.754 -18.762 1.00 58.06 179 GLY A N 1
ATOM 1339 C CA . GLY A 1 179 ? 3.778 6.251 -18.073 1.00 58.06 179 GLY A CA 1
ATOM 1340 C C . GLY A 1 179 ? 4.414 7.223 -17.088 1.00 58.06 179 GLY A C 1
ATOM 1341 O O . GLY A 1 179 ? 4.831 6.793 -16.021 1.00 58.06 179 GLY A O 1
ATOM 1342 N N . SER A 1 180 ? 4.467 8.514 -17.410 1.00 63.59 180 SER A N 1
ATOM 1343 C CA . SER A 1 180 ? 5.248 9.521 -16.684 1.00 63.59 180 SER A CA 1
ATOM 1344 C C . SER A 1 180 ? 4.437 10.355 -15.689 1.00 63.59 180 SER A C 1
ATOM 1346 O O . SER A 1 180 ? 3.224 10.520 -15.808 1.00 63.59 180 SER A O 1
ATOM 1348 N N . CYS A 1 181 ? 5.142 11.028 -14.783 1.00 73.69 181 CYS A N 1
ATOM 1349 C CA . CYS A 1 181 ? 4.622 12.096 -13.929 1.00 73.69 181 CYS A CA 1
ATOM 1350 C C . CYS A 1 181 ? 4.414 13.416 -14.678 1.00 73.69 181 CYS A C 1
ATOM 1352 O O . CYS A 1 181 ? 4.745 14.501 -14.193 1.00 73.69 181 CYS A O 1
ATOM 1354 N N . ALA A 1 182 ? 3.877 13.324 -15.890 1.00 66.81 182 ALA A N 1
ATOM 1355 C CA . ALA A 1 182 ? 3.572 14.469 -16.718 1.00 66.81 182 ALA A CA 1
ATOM 1356 C C . ALA A 1 182 ? 2.297 15.153 -16.198 1.00 66.81 182 ALA A C 1
ATOM 1358 O O . ALA A 1 182 ? 1.220 14.550 -16.115 1.00 66.81 182 ALA A O 1
ATOM 1359 N N . GLY A 1 183 ? 2.426 16.428 -15.828 1.00 58.75 183 GLY A N 1
ATOM 1360 C CA . GLY A 1 183 ? 1.292 17.280 -15.470 1.00 58.75 183 GLY A CA 1
ATOM 1361 C C . GLY A 1 183 ? 0.418 17.624 -16.685 1.00 58.75 183 GLY A C 1
ATOM 1362 O O . GLY A 1 183 ? 0.860 17.533 -17.826 1.00 58.75 183 GLY A O 1
ATOM 1363 N N . GLY A 1 184 ? -0.824 18.060 -16.441 1.00 54.31 184 GLY A N 1
ATOM 1364 C CA . GLY A 1 184 ? -1.717 18.583 -17.494 1.00 54.31 184 GLY A CA 1
ATOM 1365 C C . GLY A 1 184 ? -2.641 17.555 -18.161 1.00 54.31 184 GLY A C 1
ATOM 1366 O O . GLY A 1 184 ? -3.178 17.812 -19.231 1.00 54.31 184 GLY A O 1
ATOM 1367 N N . SER A 1 185 ? -2.850 16.405 -17.526 1.00 54.75 185 SER A N 1
ATOM 1368 C CA . SER A 1 185 ? -3.553 15.249 -18.094 1.00 54.75 185 SER A CA 1
ATOM 1369 C C . SER A 1 185 ? -5.056 15.157 -17.856 1.00 54.75 185 SER A C 1
ATOM 1371 O O . SER A 1 185 ? -5.705 14.256 -18.379 1.00 54.75 185 SER A O 1
ATOM 1373 N N . GLY A 1 186 ? -5.599 16.016 -16.994 1.00 59.50 186 GLY A N 1
ATOM 1374 C CA . GLY A 1 186 ? -6.986 15.906 -16.544 1.00 59.50 186 GLY A CA 1
ATOM 1375 C C . GLY A 1 186 ? -7.246 14.812 -15.500 1.00 59.50 186 GLY A C 1
ATOM 1376 O O . GLY A 1 186 ? -8.406 14.615 -15.147 1.00 59.50 186 GLY A O 1
ATOM 1377 N N . ALA A 1 187 ? -6.217 14.136 -14.959 1.00 72.25 187 ALA A N 1
ATOM 1378 C CA . ALA A 1 187 ? -6.390 13.240 -13.808 1.00 72.25 187 ALA A CA 1
ATOM 1379 C C . ALA A 1 187 ? -7.119 13.976 -12.669 1.00 72.25 187 ALA A C 1
ATOM 1381 O O . ALA A 1 187 ? -6.833 15.149 -12.418 1.00 72.25 187 ALA A O 1
ATOM 1382 N N . THR A 1 188 ? -8.082 13.336 -12.003 1.00 75.81 188 THR A N 1
ATOM 1383 C CA . THR A 1 188 ? -8.890 13.973 -10.944 1.00 75.81 188 THR A CA 1
ATOM 1384 C C . THR A 1 188 ? -8.157 14.022 -9.611 1.00 75.81 188 THR A C 1
ATOM 1386 O O . THR A 1 188 ? -8.247 15.032 -8.919 1.00 75.81 188 THR A O 1
ATOM 1389 N N . ASP A 1 189 ? -7.374 12.983 -9.317 1.00 84.38 189 ASP A N 1
ATOM 1390 C CA . ASP A 1 189 ? -6.727 12.754 -8.028 1.00 84.38 189 ASP A CA 1
ATOM 1391 C C . ASP A 1 189 ? -5.260 12.345 -8.193 1.00 84.38 189 ASP A C 1
ATOM 1393 O O . ASP A 1 189 ? -4.839 11.876 -9.255 1.00 84.38 189 ASP A O 1
ATOM 1397 N N . GLY A 1 190 ? -4.484 12.533 -7.126 1.00 88.69 190 GLY A N 1
ATOM 1398 C CA . GLY A 1 190 ? -3.102 12.082 -7.025 1.00 88.69 190 GLY A CA 1
ATOM 1399 C C . GLY A 1 190 ? -2.950 10.565 -6.897 1.00 88.69 190 GLY A C 1
ATOM 1400 O O . GLY A 1 190 ? -3.866 9.867 -6.456 1.00 88.69 190 GLY A O 1
ATOM 1401 N N . GLN A 1 191 ? -1.780 10.044 -7.278 1.00 90.62 191 GLN A N 1
ATOM 1402 C CA . GLN A 1 191 ? -1.491 8.602 -7.248 1.00 90.62 191 GLN A CA 1
ATOM 1403 C C . GLN A 1 191 ? -1.685 7.996 -5.850 1.00 90.62 191 GLN A C 1
ATOM 1405 O O . GLN A 1 191 ? -2.440 7.035 -5.704 1.00 90.62 191 GLN A O 1
ATOM 1410 N N . ALA A 1 192 ? -1.060 8.570 -4.818 1.00 93.38 192 ALA A N 1
ATOM 1411 C CA . ALA A 1 192 ? -1.240 8.100 -3.448 1.00 93.38 192 ALA A CA 1
ATOM 1412 C C . ALA A 1 192 ? -2.699 8.186 -2.982 1.00 93.38 192 ALA A C 1
ATOM 1414 O O . ALA A 1 192 ? -3.189 7.209 -2.426 1.00 93.38 192 ALA A O 1
ATOM 1415 N N . SER A 1 193 ? -3.417 9.280 -3.270 1.00 92.12 193 SER A N 1
ATOM 1416 C CA . SER A 1 193 ? -4.840 9.429 -2.923 1.00 92.12 193 SER A CA 1
ATOM 1417 C C . SER A 1 193 ? -5.687 8.294 -3.496 1.00 92.12 193 SER A C 1
ATOM 1419 O O . SER A 1 193 ? -6.553 7.754 -2.815 1.00 92.12 193 SER A O 1
ATOM 1421 N N . VAL A 1 194 ? -5.445 7.914 -4.751 1.00 89.06 194 VAL A N 1
ATOM 1422 C CA . VAL A 1 194 ? -6.152 6.802 -5.393 1.00 89.06 194 VAL A CA 1
ATOM 1423 C C . VAL A 1 194 ? -5.884 5.485 -4.666 1.00 89.06 194 VAL A C 1
ATOM 1425 O O . VAL A 1 194 ? -6.827 4.770 -4.335 1.00 89.06 194 VAL A O 1
ATOM 1428 N N . ILE A 1 195 ? -4.612 5.160 -4.426 1.00 92.31 195 ILE A N 1
ATOM 1429 C CA . ILE A 1 195 ? -4.215 3.877 -3.836 1.00 92.31 195 ILE A CA 1
ATOM 1430 C C . ILE A 1 195 ? -4.724 3.743 -2.400 1.00 92.31 195 ILE A C 1
ATOM 1432 O O . ILE A 1 195 ? -5.294 2.713 -2.032 1.00 92.31 195 ILE A O 1
ATOM 1436 N N . THR A 1 196 ? -4.555 4.783 -1.585 1.00 90.94 196 THR A N 1
ATOM 1437 C CA . THR A 1 196 ? -4.966 4.750 -0.178 1.00 90.94 196 THR A CA 1
ATOM 1438 C C . THR A 1 196 ? -6.490 4.704 -0.059 1.00 90.94 196 THR A C 1
ATOM 1440 O O . THR A 1 196 ? -7.002 3.902 0.715 1.00 90.94 196 THR A O 1
ATOM 1443 N N . ASN A 1 197 ? -7.238 5.435 -0.897 1.00 86.75 197 ASN A N 1
ATOM 1444 C CA . ASN A 1 197 ? -8.703 5.356 -0.915 1.00 86.75 197 ASN A CA 1
ATOM 1445 C C . ASN A 1 197 ? -9.218 3.972 -1.343 1.00 86.75 197 ASN A C 1
ATOM 1447 O O . ASN A 1 197 ? -10.135 3.446 -0.717 1.00 86.75 197 ASN A O 1
ATOM 1451 N N . MET A 1 198 ? -8.637 3.364 -2.386 1.00 84.75 198 MET A N 1
ATOM 1452 C CA . MET A 1 198 ? -9.069 2.044 -2.877 1.00 84.75 198 MET A CA 1
ATOM 1453 C C . MET A 1 198 ? -8.822 0.933 -1.859 1.00 84.75 198 MET A C 1
ATOM 1455 O O . MET A 1 198 ? -9.626 0.015 -1.737 1.00 84.75 198 MET A O 1
ATOM 1459 N N . THR A 1 199 ? -7.718 1.023 -1.122 1.00 83.12 199 THR A N 1
ATOM 1460 C CA . THR A 1 199 ? -7.347 0.028 -0.110 1.00 83.12 199 THR A CA 1
ATOM 1461 C C . THR A 1 199 ? -7.957 0.311 1.267 1.00 83.12 199 THR A C 1
ATOM 1463 O O . THR A 1 199 ? -7.757 -0.464 2.198 1.00 83.12 199 THR A O 1
ATOM 1466 N N . GLY A 1 200 ? -8.715 1.405 1.416 1.00 80.56 200 GLY A N 1
ATOM 1467 C CA . GLY A 1 200 ? -9.276 1.839 2.700 1.00 80.56 200 GLY A CA 1
ATOM 1468 C C . GLY A 1 200 ? -8.225 2.315 3.709 1.00 80.56 200 GLY A C 1
ATOM 1469 O O . GLY A 1 200 ? -8.491 2.330 4.907 1.00 80.56 200 GLY A O 1
ATOM 1470 N N . GLY A 1 201 ? -7.025 2.661 3.247 1.00 83.62 201 GLY A N 1
ATOM 1471 C CA . GLY A 1 201 ? -5.959 3.197 4.080 1.00 83.62 201 GLY A CA 1
ATOM 1472 C C . GLY A 1 201 ? -6.028 4.714 4.246 1.00 83.62 201 GLY A C 1
ATOM 1473 O O . GLY A 1 201 ? -7.076 5.343 4.102 1.00 83.62 201 GLY A O 1
ATOM 1474 N N . THR A 1 202 ? -4.892 5.322 4.577 1.00 86.06 202 THR A N 1
ATOM 1475 C CA . THR A 1 202 ? -4.795 6.753 4.901 1.00 86.06 202 THR A CA 1
ATOM 1476 C C . THR A 1 202 ? -3.734 7.445 4.057 1.00 86.06 202 THR A C 1
ATOM 1478 O O . THR A 1 202 ? -2.813 6.806 3.559 1.00 86.06 202 THR A O 1
ATOM 1481 N N . LEU A 1 203 ? -3.854 8.761 3.880 1.00 91.75 203 LEU A N 1
ATOM 1482 C CA . LEU A 1 203 ? -2.819 9.586 3.259 1.00 91.75 203 LEU A CA 1
ATOM 1483 C C . LEU A 1 203 ? -2.573 10.838 4.101 1.00 91.75 203 LEU A C 1
ATOM 1485 O O . LEU A 1 203 ? -3.448 11.698 4.208 1.00 91.75 203 LEU A O 1
ATOM 1489 N N . THR A 1 204 ? -1.356 10.972 4.620 1.00 92.81 204 THR A N 1
ATOM 1490 C CA . THR A 1 204 ? -0.907 12.163 5.348 1.00 92.81 204 THR A CA 1
ATOM 1491 C C . THR A 1 204 ? 0.021 12.982 4.457 1.00 92.81 204 THR A C 1
ATOM 1493 O O . THR A 1 204 ? 1.032 12.482 3.970 1.00 92.81 204 THR A O 1
ATOM 1496 N N . ASN A 1 205 ? -0.324 14.251 4.228 1.00 95.00 205 ASN A N 1
ATOM 1497 C CA . ASN A 1 205 ? 0.430 15.170 3.370 1.00 95.00 205 ASN A CA 1
ATOM 1498 C C . ASN A 1 205 ? 1.246 16.179 4.190 1.00 95.00 205 ASN A C 1
ATOM 1500 O O . ASN A 1 205 ? 0.901 16.489 5.327 1.00 95.00 205 ASN A O 1
ATOM 1504 N N . LYS A 1 206 ? 2.258 16.782 3.556 1.00 95.50 206 LYS A N 1
ATOM 1505 C CA . LYS A 1 206 ? 3.164 17.805 4.113 1.00 95.50 206 LYS A CA 1
ATOM 1506 C C . LYS A 1 206 ? 3.991 17.311 5.307 1.00 95.50 206 LYS A C 1
ATOM 1508 O O . LYS A 1 206 ? 4.361 18.115 6.158 1.00 95.50 206 LYS A O 1
ATOM 1513 N N . VAL A 1 207 ? 4.309 16.021 5.352 1.00 92.44 207 VAL A N 1
ATOM 1514 C CA . VAL A 1 207 ? 5.073 15.422 6.455 1.00 92.44 207 VAL A CA 1
ATOM 1515 C C . VAL A 1 207 ? 6.538 15.848 6.371 1.00 92.44 207 VAL A C 1
ATOM 1517 O O . VAL A 1 207 ? 7.187 15.640 5.344 1.00 92.44 207 VAL A O 1
ATOM 1520 N N . ARG A 1 208 ? 7.067 16.484 7.427 1.00 89.81 208 ARG A N 1
ATOM 1521 C CA . ARG A 1 208 ? 8.440 17.016 7.447 1.00 89.81 208 ARG A CA 1
ATOM 1522 C C . ARG A 1 208 ? 9.101 16.873 8.814 1.00 89.81 208 ARG A C 1
ATOM 1524 O O . ARG A 1 208 ? 8.522 17.186 9.841 1.00 89.81 208 ARG A O 1
ATOM 1531 N N . GLY A 1 209 ? 10.376 16.493 8.817 1.00 83.25 209 GLY A N 1
ATOM 1532 C CA . GLY A 1 209 ? 11.145 16.344 10.053 1.00 83.25 209 GLY A CA 1
ATOM 1533 C C . GLY A 1 209 ? 10.720 15.131 10.887 1.00 83.25 209 GLY A C 1
ATOM 1534 O O . GLY A 1 209 ? 9.739 14.447 10.596 1.00 83.25 209 GLY A O 1
ATOM 1535 N N . THR A 1 210 ? 11.505 14.827 11.919 1.00 75.62 210 THR A N 1
ATOM 1536 C CA . THR A 1 210 ? 11.384 13.568 12.670 1.00 75.62 210 THR A CA 1
ATOM 1537 C C . THR A 1 210 ? 10.055 13.434 13.413 1.00 75.62 210 THR A C 1
ATOM 1539 O O . THR A 1 210 ? 9.458 12.364 13.379 1.00 75.62 210 THR A O 1
ATOM 1542 N N . GLY A 1 211 ? 9.582 14.505 14.062 1.00 73.19 211 GLY A N 1
ATOM 1543 C CA . GLY A 1 211 ? 8.343 14.484 14.849 1.00 73.19 211 GLY A CA 1
ATOM 1544 C C . GLY A 1 211 ? 7.114 14.190 13.991 1.00 73.19 211 GLY A C 1
ATOM 1545 O O . GLY A 1 211 ? 6.416 13.209 14.239 1.00 73.19 211 GLY A O 1
ATOM 1546 N N . ASP A 1 212 ? 6.906 14.974 12.931 1.00 75.50 212 ASP A N 1
ATOM 1547 C CA . ASP A 1 212 ? 5.769 14.782 12.024 1.00 75.50 212 ASP A CA 1
ATOM 1548 C C . ASP A 1 212 ? 5.849 13.439 11.303 1.00 75.50 212 ASP A C 1
ATOM 1550 O O . ASP A 1 212 ? 4.821 12.819 11.057 1.00 75.50 212 ASP A O 1
ATOM 1554 N N . THR A 1 213 ? 7.061 12.960 10.996 1.00 75.81 213 THR A N 1
ATOM 1555 C CA . THR A 1 213 ? 7.243 11.627 10.410 1.00 75.81 213 THR A CA 1
ATOM 1556 C C . THR A 1 213 ? 6.773 10.549 11.377 1.00 75.81 213 THR A C 1
ATOM 1558 O O . THR A 1 213 ? 5.971 9.712 10.989 1.00 75.81 213 THR A O 1
ATOM 1561 N N . ILE A 1 214 ? 7.206 10.576 12.642 1.00 72.44 214 ILE A N 1
ATOM 1562 C CA . ILE A 1 214 ? 6.762 9.596 13.645 1.00 72.44 214 ILE A CA 1
ATOM 1563 C C . ILE A 1 214 ? 5.239 9.643 13.809 1.00 72.44 214 ILE A C 1
ATOM 1565 O O . ILE A 1 214 ? 4.605 8.592 13.773 1.00 72.44 214 ILE A O 1
ATOM 1569 N N . ASN A 1 215 ? 4.650 10.835 13.919 1.00 70.56 215 ASN A N 1
ATOM 1570 C CA . ASN A 1 215 ? 3.199 10.985 14.044 1.00 70.56 215 ASN A CA 1
ATOM 1571 C C . ASN A 1 215 ? 2.470 10.443 12.811 1.00 70.56 215 ASN A C 1
ATOM 1573 O O . ASN A 1 215 ? 1.542 9.657 12.953 1.00 70.56 215 ASN A O 1
ATOM 1577 N N . ALA A 1 216 ? 2.944 10.763 11.604 1.00 76.31 216 ALA A N 1
ATOM 1578 C CA . ALA A 1 216 ? 2.358 10.252 10.372 1.00 76.31 216 ALA A CA 1
ATOM 1579 C C . ALA A 1 216 ? 2.435 8.722 10.281 1.00 76.31 216 ALA A C 1
ATOM 1581 O O . ALA A 1 216 ? 1.492 8.107 9.799 1.00 76.31 216 ALA A O 1
ATOM 1582 N N . ILE A 1 217 ? 3.521 8.103 10.763 1.00 73.25 217 ILE A N 1
ATOM 1583 C CA . ILE A 1 217 ? 3.650 6.641 10.848 1.00 73.25 217 ILE A CA 1
ATOM 1584 C C . ILE A 1 217 ? 2.640 6.066 11.843 1.00 73.25 217 ILE A C 1
ATOM 1586 O O . ILE A 1 217 ? 1.974 5.081 11.531 1.00 73.25 217 ILE A O 1
ATOM 1590 N N . LEU A 1 218 ? 2.518 6.664 13.029 1.00 72.06 218 LEU A N 1
ATOM 1591 C CA . LEU A 1 218 ? 1.578 6.208 14.052 1.00 72.06 218 LEU A CA 1
ATOM 1592 C C . LEU A 1 218 ? 0.126 6.333 13.572 1.00 72.06 218 LEU A C 1
ATOM 1594 O O . LEU A 1 218 ? -0.621 5.365 13.687 1.00 72.06 218 LEU A O 1
ATOM 1598 N N . ASP A 1 219 ? -0.244 7.456 12.955 1.00 67.31 219 ASP A N 1
ATOM 1599 C CA . ASP A 1 219 ? -1.575 7.691 12.382 1.00 67.31 219 ASP A CA 1
ATOM 1600 C C . ASP A 1 219 ? -1.868 6.739 11.215 1.00 67.31 219 ASP A C 1
ATOM 1602 O O . ASP A 1 219 ? -2.966 6.193 11.097 1.00 67.31 219 ASP A O 1
ATOM 1606 N N . ALA A 1 220 ? -0.871 6.503 10.359 1.00 70.38 220 ALA A N 1
ATOM 1607 C CA . ALA A 1 220 ? -0.940 5.556 9.254 1.00 70.38 220 ALA A CA 1
ATOM 1608 C C . ALA A 1 220 ? -1.203 4.126 9.739 1.00 70.38 220 ALA A C 1
ATOM 1610 O O . ALA A 1 220 ? -2.101 3.450 9.235 1.00 70.38 220 ALA A O 1
ATOM 1611 N N . VAL A 1 221 ? -0.445 3.677 10.740 1.00 67.31 221 VAL A N 1
ATOM 1612 C CA . VAL A 1 221 ? -0.598 2.347 11.336 1.00 67.31 221 VAL A CA 1
ATOM 1613 C C . VAL A 1 221 ? -1.925 2.241 12.081 1.00 67.31 221 VAL A C 1
ATOM 1615 O O . VAL A 1 221 ? -2.628 1.255 11.897 1.00 67.31 221 VAL A O 1
ATOM 1618 N N . ALA A 1 222 ? -2.313 3.247 12.868 1.00 63.88 222 ALA A N 1
ATOM 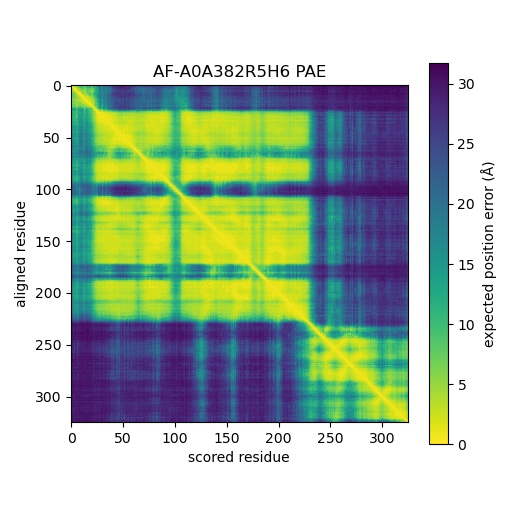1619 C CA . ALA A 1 222 ? -3.584 3.250 13.587 1.00 63.88 222 ALA A CA 1
ATOM 1620 C C . ALA A 1 222 ? -4.783 3.220 12.627 1.00 63.88 222 ALA A C 1
ATOM 1622 O O . ALA A 1 222 ? -5.683 2.405 12.808 1.00 63.88 222 ALA A O 1
ATOM 1623 N N . GLY A 1 223 ? -4.774 4.039 11.571 1.00 60.75 223 GLY A N 1
ATOM 1624 C CA . GLY A 1 223 ? -5.814 4.031 10.539 1.00 60.75 223 GLY A CA 1
ATOM 1625 C C . GLY A 1 223 ? -5.852 2.719 9.753 1.00 60.75 223 GLY A C 1
ATOM 1626 O O . GLY A 1 223 ? -6.925 2.158 9.535 1.00 60.75 223 GLY A O 1
ATOM 1627 N N . GLY A 1 224 ? -4.683 2.179 9.399 1.00 60.06 224 GLY A N 1
ATOM 1628 C CA . GLY A 1 224 ? -4.575 0.884 8.736 1.00 60.06 224 GLY A CA 1
ATOM 1629 C C . GLY A 1 224 ? -5.063 -0.271 9.611 1.00 60.06 224 GLY A C 1
ATOM 1630 O O . GLY A 1 224 ? -5.785 -1.132 9.127 1.00 60.06 224 GLY A O 1
ATOM 1631 N N . ILE A 1 225 ? -4.745 -0.277 10.910 1.00 60.41 225 ILE A N 1
ATOM 1632 C CA . ILE A 1 225 ? -5.255 -1.262 11.875 1.00 60.41 225 ILE A CA 1
ATOM 1633 C C . ILE A 1 225 ? -6.749 -1.062 12.113 1.00 60.41 225 ILE A C 1
ATOM 1635 O O . ILE A 1 225 ? -7.458 -2.049 12.227 1.00 60.41 225 ILE A O 1
ATOM 1639 N N . ALA A 1 226 ? -7.259 0.168 12.163 1.00 57.69 226 ALA A N 1
ATOM 1640 C CA . ALA A 1 226 ? -8.694 0.410 12.286 1.00 57.69 226 ALA A CA 1
ATOM 1641 C C . ALA A 1 226 ? -9.463 -0.199 11.108 1.00 57.69 226 ALA A C 1
ATOM 1643 O O . ALA A 1 226 ? -10.499 -0.823 11.316 1.00 57.69 226 ALA A O 1
ATOM 1644 N N . GLN A 1 227 ? -8.916 -0.092 9.897 1.00 56.56 227 GLN A N 1
ATOM 1645 C CA . GLN A 1 227 ? -9.480 -0.724 8.709 1.00 56.56 227 GLN A CA 1
ATOM 1646 C C . GLN A 1 227 ? -9.249 -2.246 8.695 1.00 56.56 227 GLN A C 1
ATOM 1648 O O . GLN A 1 227 ? -10.139 -3.018 8.337 1.00 56.56 227 GLN A O 1
ATOM 1653 N N . SER A 1 228 ? -8.064 -2.694 9.117 1.00 53.66 228 SER A N 1
ATOM 1654 C CA . SER A 1 228 ? -7.665 -4.102 9.130 1.00 53.66 228 SER A CA 1
ATOM 1655 C C . SER A 1 228 ? -8.263 -4.904 10.283 1.00 53.66 228 SER A C 1
ATOM 1657 O O . SER A 1 228 ? -8.367 -6.117 10.167 1.00 53.66 228 SER A O 1
ATOM 1659 N N . GLY A 1 229 ? -8.652 -4.270 11.388 1.00 47.62 229 GLY A N 1
ATOM 1660 C CA . GLY A 1 229 ? -9.378 -4.860 12.517 1.00 47.62 229 GLY A CA 1
ATOM 1661 C C . GLY A 1 229 ? -10.792 -5.299 12.130 1.00 47.62 229 GLY A C 1
ATOM 1662 O O . GLY A 1 229 ? -11.455 -6.007 12.880 1.00 47.62 229 GLY A O 1
ATOM 1663 N N . SER A 1 230 ? -11.209 -4.963 10.909 1.00 47.34 230 SER A N 1
ATOM 1664 C CA . SER A 1 230 ? -12.319 -5.573 10.184 1.00 47.34 230 SER A CA 1
ATOM 1665 C C . SER A 1 230 ? -11.992 -6.973 9.617 1.00 47.34 230 SER A C 1
ATOM 1667 O O . SER A 1 230 ? -12.872 -7.612 9.041 1.00 47.34 230 SER A O 1
ATOM 1669 N N . ALA A 1 231 ? -10.763 -7.491 9.792 1.00 44.91 231 ALA A N 1
ATOM 1670 C CA . ALA A 1 231 ? -10.372 -8.884 9.537 1.00 44.91 231 ALA A CA 1
ATOM 1671 C C . ALA A 1 231 ? -10.973 -9.795 10.612 1.00 44.91 231 ALA A C 1
ATOM 1673 O O . ALA A 1 231 ? -10.309 -10.333 11.497 1.00 44.91 231 ALA A O 1
ATOM 1674 N N . ALA A 1 232 ? -12.285 -9.914 10.573 1.00 49.94 232 ALA A N 1
ATOM 1675 C CA . ALA A 1 232 ? -13.010 -10.793 11.445 1.00 49.94 232 ALA A CA 1
ATOM 1676 C C . ALA A 1 232 ? -12.738 -12.252 11.140 1.00 49.94 232 ALA A C 1
ATOM 1678 O O . ALA A 1 232 ? -12.864 -12.688 9.994 1.00 49.94 232 ALA A O 1
ATOM 1679 N N . ALA A 1 233 ? -12.499 -13.025 12.195 1.00 47.88 233 ALA A N 1
ATOM 1680 C CA . ALA A 1 233 ? -12.744 -14.453 12.149 1.00 47.88 233 ALA A CA 1
ATOM 1681 C C . ALA A 1 233 ? -14.161 -14.692 11.595 1.00 47.88 233 ALA A C 1
ATOM 1683 O O . ALA A 1 233 ? -15.150 -14.215 12.160 1.00 47.88 233 ALA A O 1
ATOM 1684 N N . VAL A 1 234 ? -14.254 -15.403 10.472 1.00 49.66 234 VAL A N 1
ATOM 1685 C CA . VAL A 1 234 ? -15.532 -15.917 9.987 1.00 49.66 234 VAL A CA 1
ATOM 1686 C C . VAL A 1 234 ? -15.900 -17.140 10.818 1.00 49.66 234 VAL A C 1
ATOM 1688 O O . VAL A 1 234 ? -15.071 -18.020 11.042 1.00 49.66 234 VAL A O 1
ATOM 1691 N N . SER A 1 235 ? -17.132 -17.184 11.314 1.00 54.78 235 SER A N 1
ATOM 1692 C CA . SER A 1 235 ? -17.643 -18.311 12.099 1.00 54.78 235 SER A CA 1
ATOM 1693 C C . SER A 1 235 ? -18.895 -18.877 11.445 1.00 54.78 235 SER A C 1
ATOM 1695 O O . SER A 1 235 ? -19.681 -18.137 10.853 1.00 54.78 235 SER A O 1
ATOM 1697 N N . PHE A 1 236 ? -19.085 -20.189 11.539 1.00 51.12 236 PHE A N 1
ATOM 1698 C CA . PHE A 1 236 ? -20.217 -20.887 10.938 1.00 51.12 236 PHE A CA 1
ATOM 1699 C C . PHE A 1 236 ? -21.225 -21.281 12.015 1.00 51.12 236 PHE A C 1
ATOM 1701 O O . PHE A 1 236 ? -20.851 -21.698 13.109 1.00 51.12 236 PHE A O 1
ATOM 1708 N N . SER A 1 237 ? -22.518 -21.194 11.698 1.00 41.28 237 SER A N 1
ATOM 1709 C CA . SER A 1 237 ? -23.587 -21.622 12.612 1.00 41.28 237 SER A CA 1
ATOM 1710 C C . SER A 1 237 ? -23.600 -23.135 12.885 1.00 41.28 237 SER A C 1
ATOM 1712 O O . SER A 1 237 ? -24.287 -23.577 13.803 1.00 41.28 237 SER A O 1
ATOM 1714 N N . THR A 1 238 ? -22.901 -23.938 12.072 1.00 45.38 238 THR A N 1
ATOM 1715 C CA . THR A 1 238 ? -22.916 -25.409 12.114 1.00 45.38 238 THR A CA 1
ATOM 1716 C C . THR A 1 238 ? -21.532 -26.002 11.818 1.00 45.38 238 THR A C 1
ATOM 1718 O O . THR A 1 238 ? -20.765 -25.448 11.038 1.00 45.38 238 THR A O 1
ATOM 1721 N N . GLY A 1 239 ? -21.219 -27.161 12.417 1.00 37.72 239 GLY A N 1
ATOM 1722 C CA . GLY A 1 239 ? -19.962 -27.900 12.188 1.00 37.72 239 GLY A CA 1
ATOM 1723 C C . GLY A 1 239 ? -19.925 -28.744 10.903 1.00 37.72 239 GLY A C 1
ATOM 1724 O O . GLY A 1 239 ? -18.923 -29.391 10.621 1.00 37.72 239 GLY A O 1
ATOM 1725 N N . SER A 1 240 ? -21.015 -28.764 10.134 1.00 44.78 240 SER A N 1
ATOM 1726 C CA . SER A 1 240 ? -21.107 -29.360 8.795 1.00 44.78 240 SER A CA 1
ATOM 1727 C C . SER A 1 240 ? -22.044 -28.516 7.928 1.00 44.78 240 SER A C 1
ATOM 1729 O O . SER A 1 240 ? -22.912 -27.814 8.460 1.00 44.78 240 SER A O 1
ATOM 1731 N N . LEU A 1 241 ? -21.838 -28.534 6.608 1.00 44.88 241 LEU A N 1
ATOM 1732 C CA . LEU A 1 241 ? -22.649 -27.767 5.665 1.00 44.88 241 LEU A CA 1
ATOM 1733 C C . LEU A 1 241 ? -24.032 -28.417 5.534 1.00 44.88 241 LEU A C 1
ATOM 1735 O O . LEU A 1 241 ? -24.161 -29.521 5.010 1.00 44.88 241 LEU A O 1
ATOM 1739 N N . THR A 1 242 ? -25.059 -27.725 6.018 1.00 56.41 242 THR A N 1
ATOM 1740 C CA . THR A 1 242 ? -26.461 -28.152 5.960 1.00 56.41 242 THR A CA 1
ATOM 1741 C C . THR A 1 242 ? -27.306 -27.047 5.338 1.00 56.41 242 THR A C 1
ATOM 1743 O O . THR A 1 242 ? -26.922 -25.876 5.353 1.00 56.41 242 THR A O 1
ATOM 1746 N N . GLU A 1 243 ? -28.476 -27.384 4.801 1.00 55.53 243 GLU A N 1
ATOM 1747 C CA . GLU A 1 243 ? -29.415 -26.368 4.321 1.00 55.53 243 GLU A CA 1
ATOM 1748 C C . GLU A 1 243 ? -29.759 -25.387 5.461 1.00 55.53 243 GLU A C 1
ATOM 1750 O O . GLU A 1 243 ? -30.136 -25.799 6.557 1.00 55.53 243 GLU A O 1
ATOM 1755 N N . GLY A 1 244 ? -29.559 -24.084 5.228 1.00 61.72 244 GLY A N 1
ATOM 1756 C CA . GLY A 1 244 ? -29.773 -23.037 6.236 1.00 61.72 244 GLY A CA 1
ATOM 1757 C C . GLY A 1 244 ? -28.538 -22.614 7.048 1.00 61.72 244 GLY A C 1
ATOM 1758 O O . GLY A 1 244 ? -28.674 -21.749 7.916 1.00 61.72 244 GLY A O 1
ATOM 1759 N N . SER A 1 245 ? -27.345 -23.155 6.768 1.00 65.12 245 SER A N 1
ATOM 1760 C CA . SER A 1 245 ? -26.095 -22.690 7.386 1.00 65.12 245 SER A CA 1
ATOM 1761 C C . SER A 1 245 ? -25.840 -21.200 7.107 1.00 65.12 245 SER A C 1
ATOM 1763 O O . SER A 1 245 ? -26.063 -20.701 6.000 1.00 65.12 245 SER A O 1
ATOM 1765 N N . GLN A 1 246 ? -25.358 -20.480 8.122 1.00 77.56 246 GLN A N 1
ATOM 1766 C CA . GLN A 1 246 ? -24.984 -19.069 8.026 1.00 77.56 246 GLN A CA 1
ATOM 1767 C C . GLN A 1 246 ? -23.489 -18.894 8.280 1.00 77.56 246 GLN A C 1
ATOM 1769 O O . GLN A 1 246 ? -22.914 -19.549 9.153 1.00 77.56 246 GLN A O 1
ATOM 1774 N N . LEU A 1 247 ? -22.890 -17.975 7.527 1.00 73.50 247 LEU A N 1
ATOM 1775 C CA . LEU A 1 247 ? -21.562 -17.441 7.795 1.00 73.50 247 LEU A CA 1
ATOM 1776 C C . LEU A 1 247 ? -21.716 -16.115 8.534 1.00 73.50 247 LEU A C 1
ATOM 1778 O O . LEU A 1 247 ? -22.430 -15.222 8.075 1.00 73.50 247 LEU A O 1
ATOM 1782 N N . TYR A 1 248 ? -21.021 -15.982 9.655 1.00 76.19 248 TYR A N 1
ATOM 1783 C CA . TYR A 1 248 ? -20.938 -14.754 10.427 1.00 76.19 248 TYR A CA 1
ATOM 1784 C C . TYR A 1 248 ? -19.594 -14.087 10.186 1.00 76.19 248 TYR A C 1
ATOM 1786 O O . TYR A 1 248 ? -18.550 -14.701 10.385 1.00 76.19 248 TYR A O 1
ATOM 1794 N N . GLN A 1 249 ? -19.635 -12.824 9.785 1.00 73.56 249 GLN A N 1
ATOM 1795 C CA . GLN A 1 249 ? -18.478 -11.957 9.624 1.00 73.56 249 GLN A CA 1
ATOM 1796 C C . GLN A 1 249 ? -18.602 -10.812 10.626 1.00 73.56 249 GLN A C 1
ATOM 1798 O O . GLN A 1 249 ? -19.618 -10.116 10.641 1.00 73.56 249 GLN A O 1
ATOM 1803 N N . THR A 1 250 ? -17.582 -10.596 11.450 1.00 73.88 250 THR A N 1
ATOM 1804 C CA . THR A 1 250 ? -17.492 -9.377 12.264 1.00 73.88 250 THR A CA 1
ATOM 1805 C C . THR A 1 250 ? -16.847 -8.241 11.457 1.00 73.88 250 THR A C 1
ATOM 1807 O O . THR A 1 250 ? -16.257 -8.450 10.398 1.00 73.88 250 THR A O 1
ATOM 1810 N N . LYS A 1 251 ? -17.033 -7.004 11.887 1.00 69.12 251 LYS A N 1
ATOM 1811 C CA . LYS A 1 251 ? -16.356 -5.816 11.367 1.00 69.12 251 LYS A CA 1
ATOM 1812 C C . LYS A 1 251 ? -16.102 -4.924 12.563 1.00 69.12 251 LYS A C 1
ATOM 1814 O O . LYS A 1 251 ? -16.993 -4.785 13.399 1.00 69.12 251 LYS A O 1
ATOM 1819 N N . PHE A 1 252 ? -14.926 -4.331 12.652 1.00 68.88 252 PHE A N 1
ATOM 1820 C CA . PHE A 1 252 ? -14.597 -3.389 13.711 1.00 68.88 252 PHE A CA 1
ATOM 1821 C C . PHE A 1 252 ? -13.819 -2.228 13.114 1.00 68.88 252 PHE A C 1
ATOM 1823 O O . PHE A 1 252 ? -12.905 -2.446 12.323 1.00 68.88 252 PHE A O 1
ATOM 1830 N N . ASN A 1 253 ? -14.209 -1.014 13.487 1.00 57.25 253 ASN A N 1
ATOM 1831 C CA . ASN A 1 253 ? -13.535 0.221 13.147 1.00 57.25 253 ASN A CA 1
ATOM 1832 C C . ASN A 1 253 ? -12.953 0.812 14.432 1.00 57.25 253 ASN A C 1
ATOM 1834 O O . ASN A 1 253 ? -13.672 1.339 15.276 1.00 57.25 253 ASN A O 1
ATOM 1838 N N . ALA A 1 254 ? -11.632 0.738 14.582 1.00 56.78 254 ALA A N 1
ATOM 1839 C CA . ALA A 1 254 ? -10.968 1.228 15.789 1.00 56.78 254 ALA A CA 1
ATOM 1840 C C . ALA A 1 254 ? -10.941 2.764 15.900 1.00 56.78 254 ALA A C 1
ATOM 1842 O O . ALA A 1 254 ? -10.597 3.280 16.958 1.00 56.78 254 ALA A O 1
ATOM 1843 N N . LYS A 1 255 ? -11.293 3.499 14.832 1.00 48.94 255 LYS A N 1
ATOM 1844 C CA . LYS A 1 255 ? -11.318 4.969 14.842 1.00 48.94 255 LYS A CA 1
ATOM 1845 C C . LYS A 1 255 ? -12.469 5.524 15.677 1.00 48.94 255 LYS A C 1
ATOM 1847 O O . LYS A 1 255 ? -12.303 6.540 16.332 1.00 48.94 255 LYS A O 1
ATOM 1852 N N . ASP A 1 256 ? -13.631 4.889 15.607 1.00 63.06 256 ASP A N 1
ATOM 1853 C CA . ASP A 1 256 ? -14.857 5.318 16.293 1.00 63.06 256 ASP A CA 1
ATOM 1854 C C . ASP A 1 256 ? -15.433 4.213 17.188 1.00 63.06 256 ASP A C 1
ATOM 1856 O O . ASP A 1 256 ? -16.562 4.311 17.666 1.00 63.06 256 ASP A O 1
ATOM 1860 N N . TRP A 1 257 ? -14.655 3.144 17.393 1.00 63.09 257 TRP A N 1
ATOM 1861 C CA . TRP A 1 257 ? -15.029 1.950 18.149 1.00 63.09 257 TRP A CA 1
ATOM 1862 C C . TRP A 1 257 ? -16.343 1.306 17.685 1.00 63.09 257 TRP A C 1
ATOM 1864 O O . TRP A 1 257 ? -16.970 0.545 18.428 1.00 63.09 257 TRP A O 1
ATOM 1874 N N . SER A 1 258 ? -16.768 1.580 16.451 1.00 72.06 258 SER A N 1
ATOM 1875 C CA . SER A 1 258 ? -17.961 0.977 15.874 1.00 72.06 258 SER A CA 1
ATOM 1876 C C . SER A 1 258 ? -17.660 -0.408 15.310 1.00 72.06 258 SER A C 1
ATOM 1878 O O . SER A 1 258 ? -16.516 -0.796 15.064 1.00 72.06 258 SER A O 1
ATOM 1880 N N . GLY A 1 259 ? -18.706 -1.198 15.098 1.00 79.56 259 GLY A N 1
ATOM 1881 C CA . GLY A 1 259 ? -18.564 -2.514 14.503 1.00 79.56 259 GLY A CA 1
ATOM 1882 C C . GLY A 1 259 ? -19.881 -3.069 13.996 1.00 79.56 259 GLY A C 1
ATOM 1883 O O . GLY A 1 259 ? -20.953 -2.527 14.258 1.00 79.56 259 GLY A O 1
ATOM 1884 N N . ASP A 1 260 ? -19.793 -4.174 13.267 1.00 81.75 260 ASP A N 1
ATOM 1885 C CA . ASP A 1 260 ? -20.951 -4.918 12.791 1.00 81.75 260 ASP A CA 1
ATOM 1886 C C . ASP A 1 260 ? -20.719 -6.422 12.944 1.00 81.75 260 ASP A C 1
ATOM 1888 O O . ASP A 1 260 ? -19.596 -6.916 12.884 1.00 81.75 260 ASP A O 1
ATOM 1892 N N . LEU A 1 261 ? -21.807 -7.158 13.120 1.00 84.81 261 LEU A N 1
ATOM 1893 C CA . LEU A 1 261 ? -21.852 -8.604 12.982 1.00 84.81 261 LEU A CA 1
ATOM 1894 C C . LEU A 1 261 ? -22.835 -8.884 11.853 1.00 84.81 261 LEU A C 1
ATOM 1896 O O . LEU A 1 261 ? -24.033 -8.624 11.976 1.00 84.81 261 LEU A O 1
ATOM 1900 N N . VAL A 1 262 ? -22.316 -9.366 10.733 1.00 85.56 262 VAL A N 1
ATOM 1901 C CA . VAL A 1 262 ? -23.082 -9.604 9.517 1.00 85.56 262 VAL A CA 1
ATOM 1902 C C . VAL A 1 262 ? -23.260 -11.097 9.321 1.00 85.56 262 VAL A C 1
ATOM 1904 O O . VAL A 1 262 ? -22.287 -11.846 9.330 1.00 85.56 262 VAL A O 1
ATOM 1907 N N . ALA A 1 263 ? -24.502 -11.520 9.105 1.00 86.44 263 ALA A N 1
ATOM 1908 C CA . ALA A 1 263 ? -24.812 -12.889 8.728 1.00 86.44 263 ALA A CA 1
ATOM 1909 C C . ALA A 1 263 ? -25.108 -12.976 7.234 1.00 86.44 263 ALA A C 1
ATOM 1911 O O . ALA A 1 263 ? -25.957 -12.238 6.726 1.00 86.44 263 ALA A O 1
ATOM 1912 N N . TYR A 1 264 ? -24.460 -13.914 6.555 1.00 80.19 264 TYR A N 1
ATOM 1913 C CA . TYR A 1 264 ? -24.742 -14.289 5.175 1.00 80.19 264 TYR A CA 1
ATOM 1914 C C . TYR A 1 264 ? -25.307 -15.696 5.123 1.00 80.19 264 TYR A C 1
ATOM 1916 O O . TYR A 1 264 ? -24.949 -16.558 5.928 1.00 80.19 264 TYR A O 1
ATOM 1924 N N . GLN A 1 265 ? -26.178 -15.935 4.150 1.00 81.06 265 GLN A N 1
ATOM 1925 C CA . GLN A 1 265 ? -26.602 -17.289 3.846 1.00 81.06 265 GLN A CA 1
ATOM 1926 C C . GLN A 1 265 ? -25.442 -18.037 3.192 1.00 81.06 265 GLN A C 1
ATOM 1928 O O . GLN A 1 265 ? -24.736 -17.469 2.362 1.00 81.06 265 GLN A O 1
ATOM 1933 N N . LEU A 1 266 ? -25.248 -19.301 3.550 1.00 62.28 266 LEU A N 1
ATOM 1934 C CA . LEU A 1 266 ? -24.307 -20.183 2.875 1.00 62.28 266 LEU A CA 1
ATOM 1935 C C . LEU A 1 266 ? -25.106 -21.195 2.055 1.00 62.28 266 LEU A C 1
ATOM 1937 O O . LEU A 1 266 ? -26.025 -21.836 2.570 1.00 62.28 266 LEU A O 1
ATOM 1941 N N . LYS A 1 267 ? -24.805 -21.295 0.762 1.00 69.38 267 LYS A N 1
ATOM 1942 C CA . LYS A 1 267 ? -25.466 -22.251 -0.127 1.00 69.38 267 LYS A CA 1
ATOM 1943 C C . LYS A 1 267 ? -24.895 -23.652 0.084 1.00 69.38 267 LYS A C 1
ATOM 1945 O O . LYS A 1 267 ? -23.796 -23.820 0.608 1.00 69.38 267 LYS A O 1
ATOM 1950 N N . SER A 1 268 ? -25.631 -24.667 -0.362 1.00 62.59 268 SER A N 1
ATOM 1951 C CA . SER A 1 268 ? -25.242 -26.081 -0.254 1.00 62.59 268 SER A CA 1
ATOM 1952 C C . SER A 1 268 ? -23.973 -26.445 -1.033 1.00 62.59 268 SER A C 1
ATOM 1954 O O . SER A 1 268 ? -23.396 -27.498 -0.793 1.00 62.59 268 SER A O 1
ATOM 1956 N N . ASP A 1 269 ? -23.539 -25.589 -1.958 1.00 60.59 269 ASP A N 1
ATOM 1957 C CA . ASP A 1 269 ? -22.277 -25.703 -2.697 1.00 60.59 269 ASP A CA 1
ATOM 1958 C C . ASP A 1 269 ? -21.108 -24.969 -2.008 1.00 60.59 269 ASP A C 1
ATOM 1960 O O . ASP A 1 269 ? -20.011 -24.899 -2.556 1.00 60.59 269 ASP A O 1
ATOM 1964 N N . GLY A 1 270 ? -21.335 -24.403 -0.816 1.00 50.19 270 GLY A N 1
ATOM 1965 C CA . GLY A 1 270 ? -20.352 -23.619 -0.070 1.00 50.19 270 GLY A CA 1
ATOM 1966 C C . GLY A 1 270 ? -20.193 -22.177 -0.559 1.00 50.19 270 GLY A C 1
ATOM 1967 O O . GLY A 1 270 ? -19.416 -21.425 0.028 1.00 50.19 270 GLY A O 1
ATOM 1968 N N . SER A 1 271 ? -20.929 -21.752 -1.592 1.00 62.78 271 SER A N 1
ATOM 1969 C CA . SER A 1 271 ? -20.900 -20.364 -2.054 1.00 62.78 271 SER A CA 1
ATOM 1970 C C . SER A 1 271 ? -21.696 -19.436 -1.131 1.00 62.78 271 SER A C 1
ATOM 1972 O O . SER A 1 271 ? -22.705 -19.813 -0.527 1.00 62.78 271 SER A O 1
ATOM 1974 N N . LEU A 1 272 ? -21.251 -18.182 -1.031 1.00 64.38 272 LEU A N 1
ATOM 1975 C CA . LEU A 1 272 ? -21.963 -17.144 -0.290 1.00 64.38 272 LEU A CA 1
ATOM 1976 C C . LEU A 1 272 ? -23.271 -16.763 -1.005 1.00 64.38 272 LEU A C 1
ATOM 1978 O O . LEU A 1 272 ? -23.324 -16.547 -2.218 1.00 64.38 272 LEU A O 1
ATOM 1982 N N . GLY A 1 273 ? -24.346 -16.701 -0.229 1.00 76.00 273 GLY A N 1
ATOM 1983 C CA . GLY A 1 273 ? -25.652 -16.171 -0.604 1.00 76.00 273 GLY A CA 1
ATOM 1984 C C . GLY A 1 273 ? -25.838 -14.721 -0.152 1.00 76.00 273 GLY A C 1
ATOM 1985 O O . GLY A 1 273 ? -24.888 -14.020 0.197 1.00 76.00 273 GLY A O 1
ATOM 1986 N N . SER A 1 274 ? -27.086 -14.251 -0.160 1.00 84.94 274 SER A N 1
ATOM 1987 C CA . SER A 1 274 ? -27.421 -12.891 0.268 1.00 84.94 274 SER A CA 1
ATOM 1988 C C . SER A 1 274 ? -27.186 -12.675 1.764 1.00 84.94 274 SER A C 1
ATOM 1990 O O . SER A 1 274 ? -27.261 -13.602 2.575 1.00 84.94 274 SER A O 1
ATOM 1992 N N . GLN A 1 275 ? -26.967 -11.416 2.142 1.00 88.19 275 GLN A N 1
ATOM 1993 C CA . GLN A 1 275 ? -26.947 -11.020 3.542 1.00 88.19 275 GLN A CA 1
ATOM 1994 C C . GLN A 1 275 ? -28.319 -11.265 4.193 1.00 88.19 275 GLN A C 1
ATOM 1996 O O . GLN A 1 275 ? -29.338 -10.790 3.698 1.00 88.19 275 GLN A O 1
ATOM 2001 N N . VAL A 1 276 ? -28.327 -11.959 5.331 1.00 90.69 276 VAL A N 1
ATOM 2002 C CA . VAL A 1 276 ? -29.531 -12.266 6.118 1.00 90.69 276 VAL A CA 1
ATOM 2003 C C . VAL A 1 276 ? -29.826 -11.143 7.111 1.00 90.69 276 VAL A C 1
ATOM 2005 O O . VAL A 1 276 ? -30.965 -10.701 7.235 1.00 90.69 276 VAL A O 1
ATOM 2008 N N . TRP A 1 277 ? -28.809 -10.660 7.834 1.00 92.81 277 TRP A N 1
ATOM 2009 C CA . TRP A 1 277 ? -28.957 -9.543 8.773 1.00 92.81 277 TRP A CA 1
ATOM 2010 C C . TRP A 1 277 ? -27.624 -8.836 9.074 1.00 92.81 277 TRP A C 1
ATOM 2012 O O . TRP A 1 277 ? -26.552 -9.321 8.721 1.00 92.81 277 TRP A O 1
ATOM 2022 N N . SER A 1 278 ? -27.701 -7.648 9.681 1.00 90.69 278 SER A N 1
ATOM 2023 C CA . SER A 1 278 ? -26.576 -6.885 10.254 1.00 90.69 278 SER A CA 1
ATOM 2024 C C . SER A 1 278 ? -26.976 -6.439 11.660 1.00 90.69 278 SER A C 1
ATOM 2026 O O . SER A 1 278 ? -28.093 -5.941 11.847 1.00 90.69 278 SER A O 1
ATOM 2028 N N . ALA A 1 279 ? -26.117 -6.693 12.649 1.00 89.75 279 ALA A N 1
ATOM 2029 C CA . ALA A 1 279 ? -26.358 -6.273 14.027 1.00 89.75 279 ALA A CA 1
ATOM 2030 C C . ALA A 1 279 ? -26.375 -4.749 14.121 1.00 89.75 279 ALA A C 1
ATOM 2032 O O . ALA A 1 279 ? -27.293 -4.208 14.735 1.00 89.75 279 ALA A O 1
ATOM 2033 N N . ALA A 1 280 ? -25.433 -4.074 13.454 1.00 87.12 280 ALA A N 1
ATOM 2034 C CA . ALA A 1 280 ? -25.364 -2.618 13.418 1.00 87.12 280 ALA A CA 1
ATOM 2035 C C . ALA A 1 280 ? -26.675 -2.029 12.887 1.00 87.12 280 ALA A C 1
ATOM 2037 O O . ALA A 1 280 ? -27.339 -1.284 13.597 1.00 87.12 280 ALA A O 1
ATOM 2038 N N . ARG A 1 281 ? -27.161 -2.486 11.720 1.00 88.31 281 ARG A N 1
ATOM 2039 C CA . ARG A 1 281 ? -28.437 -2.003 11.158 1.00 88.31 281 ARG A CA 1
ATOM 2040 C C . ARG A 1 281 ? -29.633 -2.235 12.075 1.00 88.31 281 ARG A C 1
ATOM 2042 O O . ARG A 1 281 ? -30.509 -1.379 12.156 1.00 88.31 281 ARG A O 1
ATOM 2049 N N . LYS A 1 282 ? -29.697 -3.383 12.756 1.00 90.12 282 LYS A N 1
ATOM 2050 C CA . LYS A 1 282 ? -30.780 -3.674 13.710 1.00 90.12 282 LYS A CA 1
ATOM 2051 C C . LYS A 1 282 ? -30.718 -2.757 14.932 1.00 90.12 282 LYS A C 1
ATOM 2053 O O . LYS A 1 282 ? -31.754 -2.264 15.381 1.00 90.12 282 LYS A O 1
ATOM 2058 N N . LEU A 1 283 ? -29.521 -2.523 15.463 1.00 86.25 283 LEU A N 1
ATOM 2059 C CA . LEU A 1 283 ? -29.316 -1.634 16.600 1.00 86.25 283 LEU A CA 1
ATOM 2060 C C . LEU A 1 283 ? -29.597 -0.179 16.210 1.00 86.25 283 LEU A C 1
ATOM 2062 O O . LEU A 1 283 ? -30.338 0.492 16.923 1.00 86.25 283 LEU A O 1
ATOM 2066 N N . ASP A 1 284 ? -29.110 0.288 15.063 1.00 85.69 284 ASP A N 1
ATOM 2067 C CA . ASP A 1 284 ? -29.291 1.655 14.552 1.00 85.69 284 ASP A CA 1
ATOM 2068 C C . ASP A 1 284 ? -30.741 1.982 14.210 1.00 85.69 284 ASP A C 1
ATOM 2070 O O . ASP A 1 284 ? -31.208 3.081 14.501 1.00 85.69 284 ASP A O 1
ATOM 2074 N N . ALA A 1 285 ? -31.493 1.006 13.696 1.00 87.62 285 ALA A N 1
ATOM 2075 C CA . ALA A 1 285 ? -32.935 1.142 13.499 1.00 87.62 285 ALA A CA 1
ATOM 2076 C C . ALA A 1 285 ? -33.721 1.220 14.824 1.00 87.62 285 ALA A C 1
ATOM 2078 O O . ALA A 1 285 ? -34.880 1.637 14.834 1.00 87.62 285 ALA A O 1
ATOM 2079 N N . THR A 1 286 ? -33.111 0.830 15.947 1.00 84.75 286 THR A N 1
ATOM 2080 C CA . THR A 1 286 ? -33.720 0.921 17.275 1.00 84.75 286 THR A CA 1
ATOM 2081 C C . THR A 1 286 ? -33.331 2.246 17.925 1.00 84.75 286 THR A C 1
ATOM 2083 O O . THR A 1 286 ? -32.167 2.462 18.273 1.00 84.75 286 THR A O 1
ATOM 2086 N N . GLY A 1 287 ? -34.310 3.129 18.146 1.00 79.81 287 GLY A N 1
ATOM 2087 C CA . GLY A 1 287 ? -34.089 4.388 18.860 1.00 79.81 287 GLY A CA 1
ATOM 2088 C C . GLY A 1 287 ? -33.476 4.157 20.246 1.00 79.81 287 GLY A C 1
ATOM 2089 O O . GLY A 1 287 ? -33.805 3.181 20.922 1.00 79.81 287 GLY A O 1
ATOM 2090 N N . SER A 1 288 ? -32.600 5.060 20.693 1.00 72.56 288 SER A N 1
ATOM 2091 C CA . SER A 1 288 ? -31.828 4.912 21.940 1.00 72.56 288 SER A CA 1
ATOM 2092 C C . SER A 1 288 ? -32.693 4.621 23.174 1.00 72.56 288 SER A C 1
ATOM 2094 O O . SER A 1 288 ? -32.304 3.821 24.018 1.00 72.56 288 SER A O 1
ATOM 2096 N N . ALA A 1 289 ? -33.899 5.191 23.247 1.00 73.88 289 ALA A N 1
ATOM 2097 C CA . ALA A 1 289 ? -34.854 4.959 24.333 1.00 73.88 289 ALA A CA 1
ATOM 2098 C C . ALA A 1 289 ? -35.484 3.550 24.340 1.00 73.88 289 ALA A C 1
ATOM 2100 O O . ALA A 1 289 ? -35.994 3.112 25.367 1.00 73.88 289 ALA A O 1
ATOM 2101 N N . SER A 1 290 ? -35.469 2.845 23.206 1.00 81.12 290 SER A N 1
ATOM 2102 C CA . SER A 1 290 ? -36.005 1.482 23.056 1.00 81.12 290 SER A CA 1
ATOM 2103 C C . SER A 1 290 ? -34.930 0.399 23.181 1.00 81.12 290 SER A C 1
ATOM 2105 O O . SER A 1 290 ? -35.252 -0.787 23.217 1.00 81.12 290 SER A O 1
ATOM 2107 N N . ARG A 1 291 ? -33.649 0.784 23.260 1.00 82.56 291 ARG A N 1
ATOM 2108 C CA . ARG A 1 291 ? -32.543 -0.157 23.456 1.00 82.56 291 ARG A CA 1
ATOM 2109 C C . ARG A 1 291 ? -32.495 -0.608 24.917 1.00 82.56 291 ARG A C 1
ATOM 2111 O O . ARG A 1 291 ? -32.457 0.212 25.836 1.00 82.56 291 ARG A O 1
ATOM 2118 N N . VAL A 1 292 ? -32.438 -1.921 25.138 1.00 83.19 292 VAL A N 1
ATOM 2119 C CA . VAL A 1 292 ? -32.128 -2.480 26.459 1.00 83.19 292 VAL A CA 1
ATOM 2120 C C . VAL A 1 292 ? -30.623 -2.361 26.673 1.00 83.19 292 VAL A C 1
ATOM 2122 O O . VAL A 1 292 ? -29.846 -3.174 26.188 1.00 83.19 292 VAL A O 1
ATOM 2125 N N . MET A 1 293 ? -30.217 -1.307 27.372 1.00 85.75 293 MET A N 1
ATOM 2126 C CA . MET A 1 293 ? -28.827 -1.053 27.745 1.00 85.75 293 MET A CA 1
ATOM 2127 C C . MET A 1 293 ? -28.658 -1.328 29.238 1.00 85.75 293 MET A C 1
ATOM 2129 O O . MET A 1 293 ? -29.513 -0.944 30.039 1.00 85.75 293 MET A O 1
ATOM 2133 N N . MET A 1 294 ? -27.568 -1.991 29.615 1.00 86.69 294 MET A N 1
ATOM 2134 C CA . MET A 1 294 ? -27.219 -2.286 31.006 1.00 86.69 294 MET A CA 1
ATOM 2135 C C . MET A 1 294 ? -25.896 -1.611 31.355 1.00 86.69 294 MET A C 1
ATOM 2137 O O . MET A 1 294 ? -25.048 -1.415 30.491 1.00 86.69 294 MET A O 1
ATOM 2141 N N . THR A 1 295 ? -25.731 -1.242 32.619 1.00 87.00 295 THR A N 1
ATOM 2142 C CA . THR A 1 295 ? -24.508 -0.646 33.160 1.00 87.00 295 THR A CA 1
ATOM 2143 C C . THR A 1 295 ? -24.222 -1.196 34.556 1.00 87.00 295 THR A C 1
ATOM 2145 O O . THR A 1 295 ? -25.045 -1.914 35.134 1.00 87.00 295 THR A O 1
ATOM 2148 N N . LEU A 1 296 ? -23.052 -0.868 35.098 1.00 85.31 296 LEU A N 1
ATOM 2149 C CA . LEU A 1 296 ? -22.666 -1.216 36.458 1.00 85.31 296 LEU A CA 1
ATOM 2150 C C . LEU A 1 296 ? -23.210 -0.173 37.443 1.00 85.31 296 LEU A C 1
ATOM 21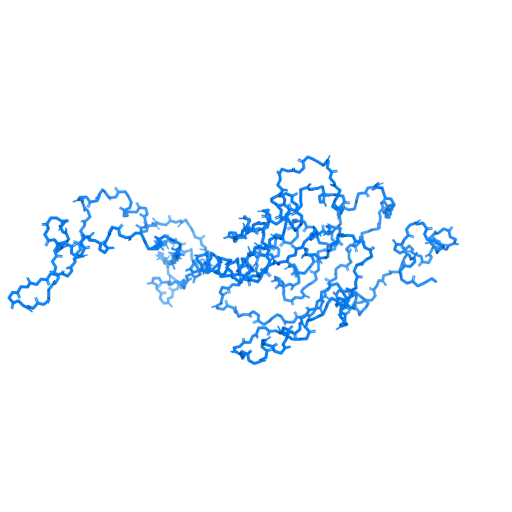52 O O . LEU A 1 296 ? -22.890 1.013 37.354 1.00 85.31 296 LEU A O 1
ATOM 2156 N N . GLY A 1 297 ? -24.025 -0.631 38.389 1.00 82.50 297 GLY A N 1
ATOM 2157 C CA . GLY A 1 297 ? -24.506 0.143 39.531 1.00 82.50 297 GLY A CA 1
ATOM 2158 C C . GLY A 1 297 ? -24.044 -0.466 40.853 1.00 82.50 297 GLY A C 1
ATOM 2159 O O . GLY A 1 297 ? -23.271 -1.422 40.880 1.00 82.50 297 GLY A O 1
ATOM 2160 N N . SER A 1 298 ? -24.548 0.065 41.968 1.00 81.44 298 SER A N 1
ATOM 2161 C CA . SER A 1 298 ? -24.276 -0.468 43.305 1.00 81.44 298 SER A CA 1
ATOM 2162 C C . SER A 1 298 ? -25.565 -0.605 44.105 1.00 81.44 298 SER A C 1
ATOM 2164 O O . SER A 1 298 ? -26.381 0.311 44.151 1.00 81.44 298 SER A O 1
ATOM 2166 N N . THR A 1 299 ? -25.748 -1.755 44.749 1.00 80.38 299 THR A N 1
ATOM 2167 C CA . THR A 1 299 ? -26.815 -1.984 45.728 1.00 80.38 299 THR A CA 1
ATOM 2168 C C . THR A 1 299 ? -26.163 -2.396 47.037 1.00 80.38 299 THR A C 1
ATOM 2170 O O . THR A 1 299 ? -25.461 -3.400 47.087 1.00 80.38 299 THR A O 1
ATOM 2173 N N . LYS A 1 300 ? -26.372 -1.613 48.104 1.00 85.00 300 LYS A N 1
ATOM 2174 C CA . LYS A 1 300 ? -25.768 -1.846 49.435 1.00 85.00 300 LYS A CA 1
ATOM 2175 C C . LYS A 1 300 ? -24.234 -2.008 49.408 1.00 85.00 300 LYS A C 1
ATOM 2177 O O . LYS A 1 300 ? -23.681 -2.780 50.181 1.00 85.00 300 LYS A O 1
ATOM 2182 N N . GLY A 1 301 ? -23.548 -1.287 48.519 1.00 82.94 301 GLY A N 1
ATOM 2183 C CA . GLY A 1 301 ? -22.088 -1.344 48.392 1.00 82.94 301 GLY A CA 1
ATOM 2184 C C . GLY A 1 301 ? -21.563 -2.502 47.536 1.00 82.94 301 GLY A C 1
ATOM 2185 O O . GLY A 1 301 ? -20.354 -2.622 47.375 1.00 82.94 301 GLY A O 1
ATOM 2186 N N . THR A 1 302 ? -22.436 -3.332 46.959 1.00 87.12 302 THR A N 1
ATOM 2187 C CA . THR A 1 302 ? -22.055 -4.404 46.030 1.00 87.12 302 THR A CA 1
ATOM 2188 C C . THR A 1 302 ? -22.362 -4.001 44.594 1.00 87.12 302 THR A C 1
ATOM 2190 O O . THR A 1 302 ? -23.468 -3.543 44.297 1.00 87.12 302 THR A O 1
ATOM 2193 N N . ALA A 1 303 ? -21.391 -4.194 43.702 1.00 85.88 303 ALA A N 1
ATOM 2194 C CA . ALA A 1 303 ? -21.555 -3.927 42.281 1.00 85.88 303 ALA A CA 1
ATOM 2195 C C . ALA A 1 303 ? -22.574 -4.898 41.659 1.00 85.88 303 ALA A C 1
ATOM 2197 O O . ALA A 1 303 ? -22.473 -6.112 41.837 1.00 85.88 303 ALA A O 1
ATOM 2198 N N . VAL A 1 304 ? -23.563 -4.365 40.943 1.00 87.69 304 VAL A N 1
ATOM 2199 C CA . VAL A 1 304 ? -24.634 -5.140 40.296 1.00 87.69 304 VAL A CA 1
ATOM 2200 C C . VAL A 1 304 ? -24.950 -4.571 38.914 1.00 87.69 304 VAL A C 1
ATOM 2202 O O . VAL A 1 304 ? -24.779 -3.376 38.674 1.00 87.69 304 VAL A O 1
ATOM 2205 N N . GLY A 1 305 ? -25.437 -5.414 38.001 1.00 87.94 305 GLY A N 1
ATOM 2206 C CA . GLY A 1 305 ? -25.944 -4.959 36.706 1.00 87.94 305 GLY A CA 1
ATOM 2207 C C . GLY A 1 305 ? -27.299 -4.267 36.861 1.00 87.94 305 GLY A C 1
ATOM 2208 O O . GLY A 1 305 ? -28.229 -4.844 37.423 1.00 87.94 305 GLY A O 1
ATOM 2209 N N . VAL A 1 306 ? -27.424 -3.042 36.355 1.00 86.69 306 VAL A N 1
ATOM 2210 C CA . VAL A 1 306 ? -28.669 -2.256 36.371 1.00 86.69 306 VAL A CA 1
ATOM 2211 C C . VAL A 1 306 ? -28.983 -1.725 34.969 1.00 86.69 306 VAL A C 1
ATOM 2213 O O . VAL A 1 306 ? -28.071 -1.596 34.151 1.00 86.69 306 VAL A O 1
ATOM 2216 N N . PRO A 1 307 ? -30.244 -1.395 34.640 1.00 87.69 307 PRO A N 1
ATOM 2217 C CA . PRO A 1 307 ? -30.553 -0.725 33.382 1.00 87.69 307 PRO A CA 1
ATOM 2218 C C . PRO A 1 307 ? -29.814 0.613 33.277 1.00 87.69 307 PRO A C 1
ATOM 2220 O O . PRO A 1 307 ? -29.861 1.428 34.198 1.00 87.69 307 PRO A O 1
ATOM 2223 N N . PHE A 1 308 ? -29.178 0.872 32.138 1.00 87.81 308 PHE A N 1
ATOM 2224 C CA . PHE A 1 308 ? -28.566 2.164 31.865 1.00 87.81 308 PHE A CA 1
ATOM 2225 C C . PHE A 1 308 ? -29.648 3.243 31.798 1.00 87.81 308 PHE A C 1
ATOM 2227 O O . PHE A 1 308 ? -30.609 3.164 31.022 1.00 87.81 308 PHE A O 1
ATOM 2234 N N . ARG A 1 309 ? -29.495 4.258 32.643 1.00 86.88 309 ARG A N 1
ATOM 2235 C CA . ARG A 1 309 ? -30.332 5.454 32.687 1.00 86.88 309 ARG A CA 1
ATOM 2236 C C . ARG A 1 309 ? -29.395 6.626 32.918 1.00 86.88 309 ARG A C 1
ATOM 2238 O O . ARG A 1 309 ? -28.761 6.682 33.966 1.00 86.88 309 ARG A O 1
ATOM 2245 N N . TRP A 1 310 ? -29.326 7.552 31.964 1.00 84.75 310 TRP A N 1
ATOM 2246 C CA . TRP A 1 310 ? -28.389 8.680 32.022 1.00 84.75 310 TRP A CA 1
ATOM 2247 C C . TRP A 1 310 ? -28.458 9.444 33.355 1.00 84.75 310 TRP A C 1
ATOM 2249 O O . TRP A 1 310 ? -27.438 9.724 33.968 1.00 84.75 310 TRP A O 1
ATOM 2259 N N . GLY A 1 311 ? -29.667 9.711 33.857 1.00 8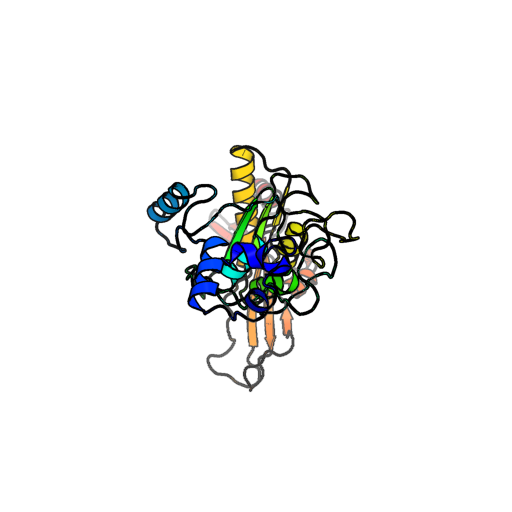6.12 311 GLY A N 1
ATOM 2260 C CA . GLY A 1 311 ? -29.862 10.412 35.132 1.00 86.12 311 GLY A CA 1
ATOM 2261 C C . GLY A 1 311 ? -29.575 9.594 36.399 1.00 86.12 311 GLY A C 1
ATOM 2262 O O . GLY A 1 311 ? -29.662 10.159 37.482 1.00 86.12 311 GLY A O 1
ATOM 2263 N N . LEU A 1 312 ? -29.284 8.291 36.294 1.00 82.44 312 LEU A N 1
ATOM 2264 C CA . LEU A 1 312 ? -29.029 7.403 37.444 1.00 82.44 312 LEU A CA 1
ATOM 2265 C C . LEU A 1 312 ? -27.576 6.913 37.529 1.00 82.44 312 LEU A C 1
ATOM 2267 O O . LEU A 1 312 ? -27.234 6.214 38.479 1.00 82.44 312 LEU A O 1
ATOM 2271 N N . ILE A 1 313 ? -26.738 7.251 36.548 1.00 85.81 313 ILE A N 1
ATOM 2272 C CA . ILE A 1 313 ? -25.291 7.013 36.603 1.00 85.81 313 ILE A CA 1
ATOM 2273 C C . ILE A 1 313 ? -24.586 8.187 37.294 1.00 85.81 313 ILE A C 1
ATOM 2275 O O . ILE A 1 313 ? -25.121 9.297 37.341 1.00 85.81 313 ILE A O 1
ATOM 2279 N N . THR A 1 314 ? -23.404 7.939 37.861 1.00 84.75 314 THR A N 1
ATOM 2280 C CA . THR A 1 314 ? -22.649 8.967 38.593 1.00 84.75 314 THR A CA 1
ATOM 2281 C C . THR A 1 314 ? -22.135 10.059 37.657 1.00 84.75 314 THR A C 1
ATOM 2283 O O . THR A 1 314 ? -21.991 9.847 36.452 1.00 84.75 314 THR A O 1
ATOM 2286 N N . SER A 1 315 ? -21.813 11.231 38.207 1.00 87.94 315 SER A N 1
ATOM 2287 C CA . SER A 1 315 ? -21.201 12.319 37.434 1.00 87.94 315 SER A CA 1
ATOM 2288 C C . SER A 1 315 ? -19.900 11.887 36.751 1.00 87.94 315 SER A C 1
ATOM 2290 O O . SER A 1 315 ? -19.670 12.264 35.608 1.00 87.94 315 SER A O 1
ATOM 2292 N N . ASP A 1 316 ? -19.092 11.049 37.407 1.00 84.62 316 ASP A N 1
ATOM 2293 C CA . ASP A 1 316 ? -17.852 10.515 36.832 1.00 84.62 316 ASP A CA 1
ATOM 2294 C C . ASP A 1 316 ? -18.144 9.595 35.639 1.00 84.62 316 ASP A C 1
ATOM 2296 O O . ASP A 1 316 ? -17.573 9.780 34.572 1.00 84.62 316 ASP A O 1
ATOM 2300 N N . GLN A 1 317 ? -19.129 8.696 35.757 1.00 83.38 317 GLN A N 1
ATOM 2301 C CA . GLN A 1 317 ? -19.568 7.845 34.643 1.00 83.38 317 GLN A CA 1
ATOM 2302 C C . GLN A 1 317 ? -20.148 8.662 33.478 1.00 83.38 317 GLN A C 1
ATOM 2304 O O . GLN A 1 317 ? -19.956 8.316 32.315 1.00 83.38 317 GLN A O 1
ATOM 2309 N N . GLN A 1 318 ? -20.875 9.746 33.767 1.00 87.12 318 GLN A N 1
ATOM 2310 C CA . GLN A 1 318 ? -21.363 10.656 32.728 1.00 87.12 318 GLN A CA 1
ATOM 2311 C C . GLN A 1 318 ? -20.218 11.387 32.026 1.00 87.12 318 GLN A C 1
ATOM 2313 O O . GLN A 1 318 ? -20.328 11.660 30.833 1.00 87.12 318 GLN A O 1
ATOM 2318 N N . ASN A 1 319 ? -19.158 11.741 32.752 1.00 87.62 319 ASN A N 1
ATOM 2319 C CA . ASN A 1 319 ? -17.992 12.406 32.184 1.00 87.62 319 ASN A CA 1
ATOM 2320 C C . ASN A 1 319 ? -17.180 11.440 31.323 1.00 87.62 319 ASN A C 1
ATOM 2322 O O . ASN A 1 319 ? -16.895 11.793 30.184 1.00 87.62 319 ASN A O 1
ATOM 2326 N N . ASP A 1 320 ? -16.938 10.215 31.797 1.00 81.94 320 ASP A N 1
ATOM 2327 C CA . ASP A 1 320 ? -16.284 9.160 31.014 1.00 81.94 320 ASP A CA 1
ATOM 2328 C C . ASP A 1 320 ? -16.990 8.950 29.667 1.00 81.94 320 ASP A C 1
ATOM 2330 O O . ASP A 1 320 ? -16.343 8.954 28.625 1.00 81.94 320 ASP A O 1
ATOM 2334 N N . LEU A 1 321 ? -18.327 8.867 29.669 1.00 80.25 321 LEU A N 1
ATOM 2335 C CA . LEU A 1 321 ? -19.146 8.667 28.463 1.00 80.25 321 LEU A CA 1
ATOM 2336 C C . LEU A 1 321 ? -19.280 9.904 27.554 1.00 80.25 321 LEU A C 1
ATOM 2338 O O . LEU A 1 321 ? -19.861 9.797 26.475 1.00 80.25 321 LEU A O 1
ATOM 2342 N N . ARG A 1 322 ? -18.821 11.083 27.990 1.00 81.88 322 ARG A N 1
ATOM 2343 C CA . ARG A 1 322 ? -18.783 12.313 27.174 1.00 81.88 322 ARG A CA 1
ATOM 2344 C C . ARG A 1 322 ? -17.429 12.545 26.520 1.00 81.88 322 ARG A C 1
ATOM 2346 O O . ARG A 1 322 ? -17.348 13.353 25.598 1.00 81.88 322 ARG A O 1
ATOM 2353 N N . THR A 1 323 ? -16.385 11.903 27.023 1.00 70.00 323 THR A N 1
ATOM 2354 C CA . THR A 1 323 ? -15.071 11.902 26.388 1.00 70.00 323 THR A CA 1
ATOM 2355 C C . THR A 1 323 ? -15.158 11.058 25.122 1.00 70.00 323 THR A C 1
ATOM 2357 O O . THR A 1 323 ? -15.417 9.859 25.199 1.00 70.00 323 THR A O 1
ATOM 2360 N N . ASP A 1 324 ? -14.999 11.700 23.964 1.00 48.62 324 ASP A N 1
ATOM 2361 C CA . ASP A 1 324 ? -14.784 11.002 22.692 1.00 48.62 324 ASP A CA 1
ATOM 2362 C C . ASP A 1 324 ? -13.508 10.142 22.844 1.00 48.62 324 ASP A C 1
ATOM 2364 O O . ASP A 1 324 ? -12.527 10.660 23.398 1.00 48.62 324 ASP A O 1
ATOM 2368 N N . PRO A 1 325 ? -13.519 8.849 22.469 1.00 52.91 325 PRO A N 1
ATOM 2369 C CA . PR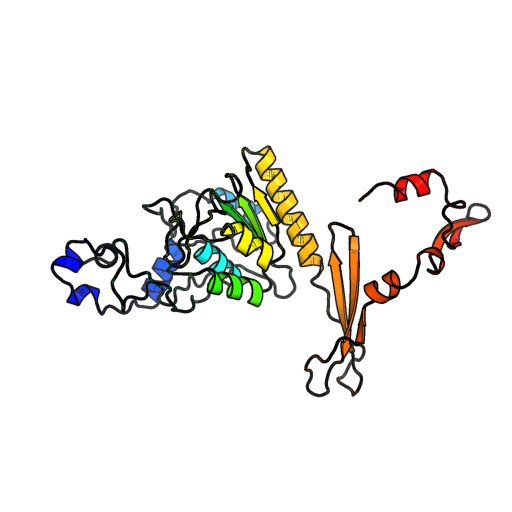O A 1 325 ? -12.334 7.998 22.544 1.00 52.91 325 PRO A CA 1
ATOM 2370 C C . PRO A 1 325 ? -11.191 8.456 21.626 1.00 52.91 325 PRO A C 1
ATOM 2372 O O . PRO A 1 325 ? -11.456 9.086 20.577 1.00 52.91 325 PRO A O 1
#

pLDDT: mean 77.16, std 15.98, range [36.94, 98.0]

InterPro domains:
  IPR036465 von Willebrand factor A-like domain superfamily [G3DSA:3.40.50.410] (7-172)

Mean predicted aligned error: 15.53 Å

Radius of gyration: 25.9 Å; Cα contacts (8 Å, |Δi|>4): 587; chains: 1; bounding box: 61×48×86 Å